Protein AF-0000000081999008 (afdb_homodimer)

Radius of gyration: 29.85 Å; Cα contacts (8 Å, |Δi|>4): 368; chains: 2; bounding box: 34×102×68 Å

Sequence (280 aa):
MENGSDEQDTFDAIVMAEARFHSEGYQEGYSEGTRLGVIEGRQYGVQQGANIGVEIGSYLGFAVTWLKLFHKDSDKKHSKKVKVLESLIEMIQKFPCENPVYDNLQEDLDKIRGRFKQVCSLMHISPDFSFGTKGSALAFMENGSDEQDTFDAIVMAEARFHSEGYQEGYSEGTRLGVIEGRQYGVQQGANIGVEIGSYLGFAVTWLKLFHKDSDKKHSKKVKVLESLIEMIQKFPCENPVYDNLQEDLDKIRGRFKQVCSLMHISPDFSFGTKGSALAF

Solvent-accessible surface area (backbone atoms only — not comparable to full-atom values): 14401 Å² total; per-residue (Å²): 123,70,68,60,53,55,52,50,49,51,49,49,50,49,52,52,48,32,52,49,32,17,50,52,20,18,51,53,18,21,54,55,17,20,56,53,14,24,54,53,16,22,35,57,14,12,26,56,14,10,54,52,13,24,54,54,11,21,52,43,18,35,37,52,49,52,48,55,52,51,66,67,44,80,63,78,87,47,55,68,62,47,51,52,36,50,50,49,48,50,53,55,72,70,46,64,69,44,46,62,79,52,86,52,47,69,61,52,49,49,51,50,52,52,48,47,50,50,51,23,58,74,67,73,42,79,70,76,67,74,65,63,81,67,85,82,82,84,78,118,122,71,68,59,55,55,51,50,50,51,49,51,49,48,51,52,47,33,51,49,31,17,49,51,20,18,50,53,18,21,54,54,17,22,54,54,13,23,55,52,15,22,34,56,14,13,26,56,14,10,56,54,13,25,53,54,12,21,52,42,18,35,38,52,48,51,46,53,51,49,66,68,44,80,61,76,86,48,54,69,60,46,53,52,36,50,50,49,48,49,52,55,70,69,46,63,68,44,46,63,80,49,86,53,48,68,61,54,49,49,52,50,51,51,48,48,50,49,51,23,57,75,66,74,41,80,71,75,68,73,67,59,85,64,82,84,72,87,75,117

pLDDT: mean 79.86, std 17.08, range [21.48, 95.63]

Organism: Salvator merianae (NCBI:txid96440)

Foldseek 3Di:
DVVVVVVVVVVVVVVVVVVVVVVVVVVVCVVVVVVVVVVVVVVVVVVVLVVLCVVLVVLLVVLVVVLVVVVVVPPPVCVVLNVLSVVLNVLSVPQPSPDPPDPCNVVSSVVSVVSSCVSCVVVVHDPPPPVPPPDDDDPD/DVVVVVVVVVVVVVVVVVVVVVVVVVVVCVVVVVVVVVVVVVVVVVVVLVVLCVVLVVLLVVLVVVLVVVVVVPPPVCVVLNVLSVVLNVLSVPQPSVDPPDPCNVVSSVVSVVSSVVSCVVVVHDPVPCPPPDDDDPPD

Structure (mmCIF, N/CA/C/O backbone):
data_AF-0000000081999008-model_v1
#
loop_
_entity.id
_entity.type
_entity.pdbx_description
1 polymer 'Essential protein Yae1 N-terminal domain-containing protein'
#
loop_
_atom_site.group_PDB
_atom_site.id
_atom_site.type_symbol
_atom_site.label_atom_id
_atom_site.label_alt_id
_atom_site.label_comp_id
_atom_site.label_asym_id
_atom_site.label_entity_id
_atom_site.label_seq_id
_atom_site.pdbx_PDB_ins_code
_atom_site.Cartn_x
_atom_site.Cartn_y
_atom_site.Cartn_z
_atom_site.occupancy
_atom_site.B_iso_or_equiv
_atom_site.auth_seq_id
_atom_site.auth_comp_id
_atom_site.auth_asym_id
_atom_site.auth_atom_id
_atom_site.pdbx_PDB_model_num
ATOM 1 N N . MET A 1 1 ? -8.379 -69.036 -27.044 1 44.16 1 MET A N 1
ATOM 2 C CA . MET A 1 1 ? -8.898 -68.182 -25.98 1 44.16 1 MET A CA 1
ATOM 3 C C . MET A 1 1 ? -7.762 -67.488 -25.236 1 44.16 1 MET A C 1
ATOM 5 O O . MET A 1 1 ? -7.999 -66.763 -24.268 1 44.16 1 MET A O 1
ATOM 9 N N . GLU A 1 2 ? -6.566 -68.068 -25.284 1 56.41 2 GLU A N 1
ATOM 10 C CA . GLU A 1 2 ? -5.413 -67.554 -24.55 1 56.41 2 GLU A CA 1
ATOM 11 C C . GLU A 1 2 ? -4.9 -66.256 -25.166 1 56.41 2 GLU A C 1
ATOM 13 O O . GLU A 1 2 ? -4.263 -65.449 -24.485 1 56.41 2 GLU A O 1
ATOM 18 N N . ASN A 1 3 ? -5.108 -66.077 -26.367 1 59.48 3 ASN A N 1
ATOM 19 C CA . ASN A 1 3 ? -4.562 -64.927 -27.08 1 59.48 3 ASN A CA 1
ATOM 20 C C . ASN A 1 3 ? -5.324 -63.648 -26.748 1 59.48 3 ASN A C 1
ATOM 22 O O . ASN A 1 3 ? -4.774 -62.549 -26.842 1 59.48 3 ASN A O 1
ATOM 26 N N . GLY A 1 4 ? -6.595 -63.783 -26.343 1 60.04 4 GLY A N 1
ATOM 27 C CA . GLY A 1 4 ? -7.448 -62.65 -26.024 1 60.04 4 GLY A CA 1
ATOM 28 C C . GLY A 1 4 ? -7.056 -61.952 -24.735 1 60.04 4 GLY A C 1
ATOM 29 O O . GLY A 1 4 ? -7.193 -60.732 -24.617 1 60.04 4 GLY A O 1
ATOM 30 N N . SER A 1 5 ? -6.499 -62.785 -23.828 1 66.83 5 SER A N 1
ATOM 31 C CA . SER A 1 5 ? -6.197 -62.287 -22.49 1 66.83 5 SER A CA 1
ATOM 32 C C . SER A 1 5 ? -4.944 -61.419 -22.493 1 66.83 5 SER A C 1
ATOM 34 O O . SER A 1 5 ? -4.892 -60.392 -21.813 1 66.83 5 SER A O 1
ATOM 36 N N . ASP A 1 6 ? -4.091 -61.818 -23.344 1 68.08 6 ASP A N 1
ATOM 37 C CA . ASP A 1 6 ? -2.818 -61.105 -23.382 1 68.08 6 ASP A CA 1
ATOM 38 C C . ASP A 1 6 ? -2.982 -59.722 -24.009 1 68.08 6 ASP A C 1
ATOM 40 O O . ASP A 1 6 ? -2.404 -58.745 -23.53 1 68.08 6 ASP A O 1
ATOM 44 N N . GLU A 1 7 ? -3.844 -59.699 -25.029 1 67.66 7 GLU A N 1
ATOM 45 C CA . GLU A 1 7 ? -4.091 -58.426 -25.699 1 67.66 7 GLU A CA 1
ATOM 46 C C . GLU A 1 7 ? -4.814 -57.448 -24.777 1 67.66 7 GLU A C 1
ATOM 48 O O . GLU A 1 7 ? -4.497 -56.257 -24.755 1 67.66 7 GLU A O 1
ATOM 53 N N . GLN A 1 8 ? -5.766 -58.048 -24.007 1 71.66 8 GLN A N 1
ATOM 54 C CA . GLN A 1 8 ? -6.51 -57.211 -23.072 1 71.66 8 GLN A CA 1
ATOM 55 C C . GLN A 1 8 ? -5.607 -56.697 -21.954 1 71.66 8 GLN A C 1
ATOM 57 O O . GLN A 1 8 ? -5.722 -55.543 -21.537 1 71.66 8 GLN A O 1
ATOM 62 N N . ASP A 1 9 ? -4.687 -57.544 -21.579 1 75.08 9 ASP A N 1
ATOM 63 C CA . ASP A 1 9 ? -3.746 -57.176 -20.526 1 75.08 9 ASP A CA 1
ATOM 64 C C . ASP A 1 9 ? -2.802 -56.07 -20.996 1 75.08 9 ASP A C 1
ATOM 66 O O . ASP A 1 9 ? -2.504 -55.14 -20.243 1 75.08 9 ASP A O 1
ATOM 70 N N . THR A 1 10 ? -2.428 -56.209 -22.3 1 74.03 10 THR A N 1
ATOM 71 C CA . THR A 1 10 ? -1.528 -55.211 -22.868 1 74.03 10 THR A CA 1
ATOM 72 C C . THR A 1 10 ? -2.238 -53.87 -23.025 1 74.03 10 THR A C 1
ATOM 74 O O . THR A 1 10 ? -1.658 -52.818 -22.746 1 74.03 10 THR A O 1
ATOM 77 N N . PHE A 1 11 ? -3.572 -53.991 -23.44 1 73.99 11 PHE A N 1
ATOM 78 C CA . PHE A 1 11 ? -4.36 -52.775 -23.601 1 73.99 11 PHE A CA 1
ATOM 79 C C . PHE A 1 11 ? -4.589 -52.096 -22.256 1 73.99 11 PHE A C 1
ATOM 81 O O . PHE A 1 11 ? -4.453 -50.877 -22.139 1 73.99 11 PHE A O 1
ATOM 88 N N . ASP A 1 12 ? -4.912 -52.904 -21.262 1 77.68 12 ASP A N 1
ATOM 89 C CA . ASP A 1 12 ? -5.142 -52.375 -19.921 1 77.68 12 ASP A CA 1
ATOM 90 C C . ASP A 1 12 ? -3.876 -51.73 -19.361 1 77.68 12 ASP A C 1
ATOM 92 O O . ASP A 1 12 ? -3.942 -50.688 -18.706 1 77.68 12 ASP A O 1
ATOM 96 N N . ALA A 1 13 ? -2.782 -52.407 -19.658 1 74.65 13 ALA A N 1
ATOM 97 C CA . ALA A 1 13 ? -1.494 -51.893 -19.198 1 74.65 13 ALA A CA 1
ATOM 98 C C . ALA A 1 13 ? -1.179 -50.547 -19.843 1 74.65 13 ALA A C 1
ATOM 100 O O . ALA A 1 13 ? -0.67 -49.639 -19.182 1 74.65 13 ALA A O 1
ATOM 101 N N . ILE A 1 14 ? -1.538 -50.428 -21.126 1 75.69 14 ILE A N 1
ATOM 102 C CA . ILE A 1 14 ? -1.276 -49.204 -21.876 1 75.69 14 ILE A CA 1
ATOM 103 C C . ILE A 1 14 ? -2.187 -48.086 -21.373 1 75.69 14 ILE A C 1
ATOM 105 O O . ILE A 1 14 ? -1.735 -46.959 -21.156 1 75.69 14 ILE A O 1
ATOM 109 N N . VAL A 1 15 ? -3.461 -48.515 -21.14 1 73.71 15 VAL A N 1
ATOM 110 C CA . VAL A 1 15 ? -4.439 -47.535 -20.677 1 73.71 15 VAL A CA 1
ATOM 111 C C . VAL A 1 15 ? -4.06 -47.045 -19.281 1 73.71 15 VAL A C 1
ATOM 113 O O . VAL A 1 15 ? -4.143 -45.849 -18.993 1 73.71 15 VAL A O 1
ATOM 116 N N . MET A 1 16 ? -3.586 -47.975 -18.397 1 80.22 16 MET A N 1
ATOM 117 C CA . MET A 1 16 ? -3.174 -47.61 -17.045 1 80.22 16 MET A CA 1
ATOM 118 C C . MET A 1 16 ? -1.935 -46.721 -17.075 1 80.22 16 MET A C 1
ATOM 120 O O . MET A 1 16 ? -1.817 -45.787 -16.281 1 80.22 16 MET A O 1
ATOM 124 N N . ALA A 1 17 ? -1.034 -47.043 -1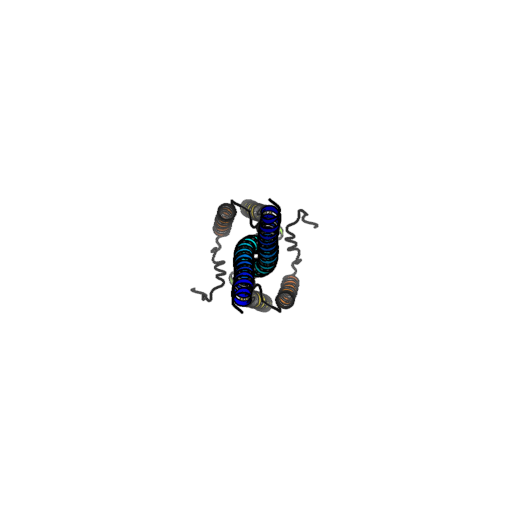8.009 1 77.75 17 ALA A N 1
ATOM 125 C CA . ALA A 1 17 ? 0.175 -46.238 -18.162 1 77.75 17 ALA A CA 1
ATOM 126 C C . ALA A 1 17 ? -0.163 -44.823 -18.623 1 77.75 17 ALA A C 1
ATOM 128 O O . ALA A 1 17 ? 0.398 -43.848 -18.118 1 77.75 17 ALA A O 1
ATOM 129 N N . GLU A 1 18 ? -1.103 -44.784 -19.623 1 77.86 18 GLU A N 1
ATOM 130 C CA . GLU A 1 18 ? -1.553 -43.489 -20.123 1 77.86 18 GLU A CA 1
ATOM 131 C C . GLU A 1 18 ? -2.165 -42.648 -19.006 1 77.86 18 GLU A C 1
ATOM 133 O O . GLU A 1 18 ? -1.885 -41.452 -18.897 1 77.86 18 GLU A O 1
ATOM 138 N N . ALA A 1 19 ? -2.983 -43.262 -18.221 1 79.7 19 ALA A N 1
ATOM 139 C CA . ALA A 1 19 ? -3.62 -42.571 -17.104 1 79.7 19 ALA A CA 1
ATOM 140 C C . ALA A 1 19 ? -2.581 -42.079 -16.099 1 79.7 19 ALA A C 1
ATOM 142 O O . ALA A 1 19 ? -2.692 -40.969 -15.574 1 79.7 19 ALA A O 1
ATOM 143 N N . ARG A 1 20 ? -1.64 -42.963 -15.822 1 82.74 20 ARG A N 1
ATOM 144 C CA . ARG A 1 20 ? -0.583 -42.602 -14.883 1 82.74 20 ARG A CA 1
ATOM 145 C C . ARG A 1 20 ? 0.235 -41.425 -15.404 1 82.74 20 ARG A C 1
ATOM 147 O O . ARG A 1 20 ? 0.527 -40.487 -14.66 1 82.74 20 ARG A O 1
ATOM 154 N N . PHE A 1 21 ? 0.597 -41.449 -16.711 1 81.11 21 PHE A N 1
ATOM 155 C CA . PHE A 1 21 ? 1.393 -40.383 -17.308 1 81.11 21 PHE A CA 1
ATOM 156 C C . PHE A 1 21 ? 0.597 -39.085 -17.375 1 81.11 21 PHE A C 1
ATOM 158 O O . PHE A 1 21 ? 1.148 -38.002 -17.169 1 81.11 21 PHE A O 1
ATOM 165 N N . HIS A 1 22 ? -0.668 -39.274 -17.769 1 87.07 22 HIS A N 1
ATOM 166 C CA . HIS A 1 22 ? -1.535 -38.102 -17.73 1 87.07 22 HIS A CA 1
ATOM 167 C C . HIS A 1 22 ? -1.561 -37.482 -16.337 1 87.07 22 HIS A C 1
ATOM 169 O O . HIS A 1 22 ? -1.436 -36.263 -16.193 1 87.07 22 HIS A O 1
ATOM 175 N N . SER A 1 23 ? -1.768 -38.297 -15.291 1 89.05 23 SER A N 1
ATOM 176 C CA . SER A 1 23 ? -1.85 -37.828 -13.912 1 89.05 23 SER A CA 1
ATOM 177 C C . SER A 1 23 ? -0.546 -37.172 -13.472 1 89.05 23 SER A C 1
ATOM 179 O O . SER A 1 23 ? -0.561 -36.148 -12.786 1 89.05 23 SER A O 1
ATOM 181 N N . GLU A 1 24 ? 0.589 -37.872 -13.83 1 87.17 24 GLU A N 1
ATOM 182 C CA . GLU A 1 24 ? 1.89 -37.292 -13.512 1 87.17 24 GLU A CA 1
ATOM 183 C C . GLU A 1 24 ? 2.062 -35.927 -14.173 1 87.17 24 GLU A C 1
ATOM 185 O O . GLU A 1 24 ? 2.53 -34.979 -13.539 1 87.17 24 GLU A O 1
ATOM 190 N N . GLY A 1 25 ? 1.725 -35.848 -15.504 1 86.96 25 GLY A N 1
ATOM 191 C CA . GLY A 1 25 ? 1.75 -34.575 -16.207 1 86.96 25 GLY A CA 1
ATOM 192 C C . GLY A 1 25 ? 0.845 -33.53 -15.581 1 86.96 25 GLY A C 1
ATOM 193 O O . GLY A 1 25 ? 1.238 -32.371 -15.432 1 86.96 25 GLY A O 1
ATOM 194 N N . TYR A 1 26 ? -0.361 -33.961 -15.233 1 89.16 26 TYR A N 1
ATOM 195 C CA . TYR A 1 26 ? -1.326 -33.075 -14.592 1 89.16 26 TYR A CA 1
ATOM 196 C C . TYR A 1 26 ? -0.759 -32.489 -13.305 1 89.16 26 TYR A C 1
ATOM 198 O O . TYR A 1 26 ? -0.838 -31.279 -13.078 1 89.16 26 TYR A O 1
ATOM 206 N N . GLN A 1 27 ? -0.207 -33.324 -12.441 1 90.22 27 GLN A N 1
ATOM 207 C CA . GLN A 1 27 ? 0.33 -32.898 -11.153 1 90.22 27 GLN A CA 1
ATOM 208 C C . GLN A 1 27 ? 1.496 -31.93 -11.337 1 90.22 27 GLN A C 1
ATOM 210 O O . GLN A 1 27 ? 1.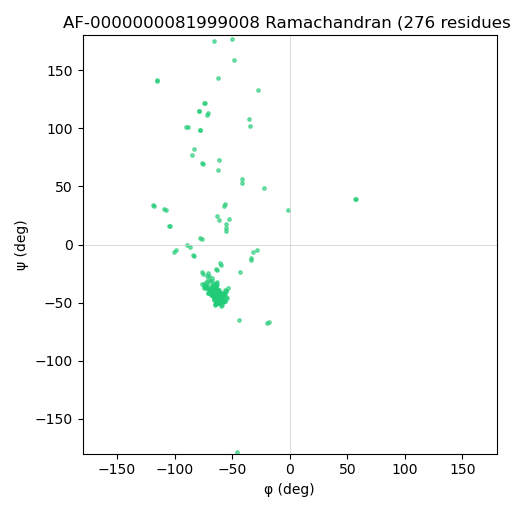601 -30.933 -10.618 1 90.22 27 GLN A O 1
ATOM 215 N N . GLU A 1 28 ? 2.403 -32.311 -12.256 1 90.4 28 GLU A N 1
ATOM 216 C CA . GLU A 1 28 ? 3.525 -31.426 -12.553 1 90.4 28 GLU A CA 1
ATOM 217 C C . GLU A 1 28 ? 3.04 -30.072 -13.063 1 90.4 28 GLU A C 1
ATOM 219 O O . GLU A 1 28 ? 3.505 -29.027 -12.604 1 90.4 28 GLU A O 1
ATOM 224 N N . GLY A 1 29 ? 2.133 -30.083 -14.02 1 88.64 29 GLY A N 1
ATOM 225 C CA . GLY A 1 29 ? 1.554 -28.852 -14.535 1 88.64 29 GLY A CA 1
ATOM 226 C C . GLY A 1 29 ? 0.836 -28.041 -13.473 1 88.64 29 GLY A C 1
ATOM 227 O O . GLY A 1 29 ? 0.978 -26.817 -13.418 1 88.64 29 GLY A O 1
ATOM 228 N N . TYR A 1 30 ? 0.103 -28.762 -12.71 1 89.49 30 TYR A N 1
ATOM 229 C CA . TYR A 1 30 ? -0.655 -28.12 -11.642 1 89.49 30 TYR A CA 1
ATOM 230 C C . TYR A 1 30 ? 0.273 -27.399 -10.671 1 89.49 30 TYR A C 1
ATOM 232 O O . TYR A 1 30 ? 0.019 -26.251 -10.297 1 89.49 30 TYR A O 1
ATOM 240 N N . SER A 1 31 ? 1.306 -28.036 -10.203 1 91.64 31 SER A N 1
ATOM 241 C CA . SER A 1 31 ? 2.264 -27.467 -9.262 1 91.64 31 SER A CA 1
ATOM 242 C C . SER A 1 31 ? 2.957 -26.242 -9.85 1 91.64 31 SER A C 1
ATOM 244 O O . SER A 1 31 ? 3.041 -25.198 -9.199 1 91.64 31 SER A O 1
ATOM 246 N N . GLU A 1 32 ? 3.448 -26.365 -11.09 1 90.49 32 GLU A N 1
ATOM 247 C CA . GLU A 1 32 ? 4.124 -25.252 -11.75 1 90.49 32 GLU A CA 1
ATOM 248 C C . GLU A 1 32 ? 3.16 -24.099 -12.016 1 90.49 32 GLU A C 1
ATOM 250 O O . GLU A 1 32 ? 3.508 -22.934 -11.815 1 90.49 32 GLU A O 1
ATOM 255 N N . GLY A 1 33 ? 1.997 -24.459 -12.5 1 88.12 33 GLY A N 1
ATOM 256 C CA . GLY A 1 33 ? 0.986 -23.442 -12.742 1 88.12 33 GLY A CA 1
ATOM 257 C C . GLY A 1 33 ? 0.594 -22.68 -11.49 1 88.12 33 GLY A C 1
ATOM 258 O O . GLY A 1 33 ? 0.462 -21.455 -11.518 1 88.12 33 GLY A O 1
ATOM 259 N N . THR A 1 34 ? 0.413 -23.475 -10.511 1 89.99 34 THR A N 1
ATOM 260 C CA . THR A 1 34 ? 0.044 -22.863 -9.239 1 89.99 34 THR A CA 1
ATOM 261 C C . THR A 1 34 ? 1.121 -21.887 -8.775 1 89.99 34 THR A C 1
ATOM 263 O O . THR A 1 34 ? 0.816 -20.765 -8.366 1 89.99 34 THR A O 1
ATOM 266 N N . ARG A 1 35 ? 2.334 -22.299 -8.787 1 89.51 35 ARG A N 1
ATOM 267 C CA . ARG A 1 35 ? 3.449 -21.471 -8.339 1 89.51 35 ARG A CA 1
ATOM 268 C C . ARG A 1 35 ? 3.52 -20.172 -9.135 1 89.51 35 ARG A C 1
ATOM 270 O O . ARG A 1 35 ? 3.604 -19.087 -8.557 1 89.51 35 ARG A O 1
ATOM 277 N N . LEU A 1 36 ? 3.45 -20.257 -10.447 1 88.3 36 LEU A N 1
ATOM 278 C CA . LEU A 1 36 ? 3.51 -19.081 -11.308 1 88.3 36 LEU A CA 1
ATOM 279 C C . LEU A 1 36 ? 2.276 -18.206 -11.121 1 88.3 36 LEU A C 1
ATOM 281 O O . LEU A 1 36 ? 2.376 -16.977 -11.116 1 88.3 36 LEU A O 1
ATOM 285 N N . GLY A 1 37 ? 1.175 -18.84 -10.978 1 88.68 37 GLY A N 1
ATOM 286 C CA . GLY A 1 37 ? -0.061 -18.114 -10.736 1 88.68 37 GLY A CA 1
ATOM 287 C C . GLY A 1 37 ? -0.044 -17.324 -9.441 1 88.68 37 GLY A C 1
ATOM 288 O O . GLY A 1 37 ? -0.464 -16.165 -9.409 1 88.68 37 GLY A O 1
ATOM 289 N N . VAL A 1 38 ? 0.409 -17.948 -8.454 1 89.15 38 VAL A N 1
ATOM 290 C CA . VAL A 1 38 ? 0.476 -17.297 -7.15 1 89.15 38 VAL A CA 1
ATOM 291 C C . VAL A 1 38 ? 1.354 -16.051 -7.239 1 89.15 38 VAL A C 1
ATOM 293 O O . VAL A 1 38 ? 0.99 -14.99 -6.727 1 89.15 38 VAL A O 1
ATOM 296 N N . ILE A 1 39 ? 2.491 -16.122 -7.854 1 87.43 39 ILE A N 1
ATOM 297 C CA . ILE A 1 39 ? 3.426 -15.01 -7.987 1 87.43 39 ILE A CA 1
ATOM 298 C C . ILE A 1 39 ? 2.776 -13.882 -8.786 1 87.43 39 ILE A C 1
ATOM 300 O O . ILE A 1 39 ? 2.807 -12.721 -8.371 1 87.43 39 ILE A O 1
ATOM 304 N N . GLU A 1 40 ? 2.224 -14.258 -9.85 1 86.86 40 GLU A N 1
ATOM 305 C CA . GLU A 1 40 ? 1.548 -13.273 -10.69 1 86.86 40 GLU A CA 1
ATOM 306 C C . GLU A 1 40 ? 0.387 -12.619 -9.947 1 86.86 40 GLU A C 1
ATOM 308 O O . GLU A 1 40 ? 0.242 -11.395 -9.966 1 86.86 40 GLU A O 1
ATOM 313 N N . GLY A 1 41 ? -0.428 -13.357 -9.387 1 87.9 41 GLY A N 1
ATOM 314 C CA . GLY A 1 41 ? -1.55 -12.846 -8.616 1 87.9 41 GLY A CA 1
ATOM 315 C C . GLY A 1 41 ? -1.13 -11.919 -7.492 1 87.9 41 GLY A C 1
ATOM 316 O O . GLY A 1 41 ? -1.747 -10.874 -7.278 1 87.9 41 GLY A O 1
ATOM 317 N N . ARG A 1 42 ? -0.127 -12.334 -6.858 1 87.36 42 ARG A N 1
ATOM 318 C CA . ARG A 1 42 ? 0.362 -11.546 -5.732 1 87.36 42 ARG A CA 1
ATOM 319 C C . ARG A 1 42 ? 0.805 -10.159 -6.185 1 87.36 42 ARG A C 1
ATOM 321 O O . ARG A 1 42 ? 0.515 -9.161 -5.521 1 87.36 42 ARG A O 1
ATOM 328 N N . GLN A 1 43 ? 1.483 -10.083 -7.271 1 86.73 43 GLN A N 1
ATOM 329 C CA . GLN A 1 43 ? 1.98 -8.813 -7.79 1 86.73 43 GLN A CA 1
ATOM 330 C C . GLN A 1 43 ? 0.83 -7.876 -8.145 1 86.73 43 GLN A C 1
ATOM 332 O O . GLN A 1 43 ? 0.823 -6.712 -7.74 1 86.73 43 GLN A O 1
ATOM 337 N N . TYR A 1 44 ? -0.06 -8.397 -8.865 1 85.39 44 TYR A N 1
ATOM 338 C CA . TYR A 1 44 ? -1.229 -7.604 -9.227 1 85.39 44 TYR A CA 1
ATOM 339 C C . TYR A 1 44 ? -2.021 -7.205 -7.988 1 85.39 44 TYR A C 1
ATOM 341 O O . TYR A 1 44 ? -2.481 -6.066 -7.877 1 85.39 44 TYR A O 1
ATOM 349 N N . GLY A 1 45 ? -2.166 -8.068 -7.105 1 87.43 45 GLY A N 1
ATOM 350 C CA . GLY A 1 45 ? -2.898 -7.812 -5.875 1 87.43 45 GLY A CA 1
ATOM 351 C C . GLY A 1 45 ? -2.271 -6.725 -5.022 1 87.43 45 GLY A C 1
ATOM 352 O O . GLY A 1 45 ? -2.965 -5.827 -4.543 1 87.43 45 GLY A O 1
ATOM 353 N N . VAL A 1 46 ? -1.047 -6.855 -4.832 1 88.46 46 VAL A N 1
ATOM 354 C CA . VAL A 1 46 ? -0.329 -5.867 -4.033 1 88.46 46 VAL A CA 1
ATOM 355 C C . VAL A 1 46 ? -0.564 -4.471 -4.605 1 88.46 46 VAL A C 1
ATO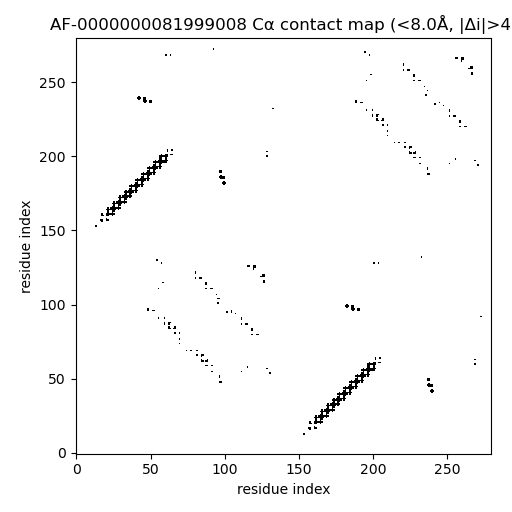M 357 O O . VAL A 1 46 ? -0.832 -3.525 -3.86 1 88.46 46 VAL A O 1
ATOM 360 N N . GLN A 1 47 ? -0.467 -4.315 -5.872 1 87.52 47 GLN A N 1
ATOM 361 C CA . GLN A 1 47 ? -0.628 -3.019 -6.522 1 87.52 47 GLN A CA 1
ATOM 362 C C . GLN A 1 47 ? -2.032 -2.463 -6.3 1 87.52 47 GLN A C 1
ATOM 364 O O . GLN A 1 47 ? -2.193 -1.294 -5.943 1 87.52 47 GLN A O 1
ATOM 369 N N . GLN A 1 48 ? -3 -3.257 -6.482 1 86.96 48 GLN A N 1
ATOM 370 C CA . GLN A 1 48 ? -4.385 -2.835 -6.3 1 86.96 48 GLN A CA 1
ATOM 371 C C . GLN A 1 48 ? -4.664 -2.478 -4.842 1 86.96 48 GLN A C 1
ATOM 373 O O . GLN A 1 48 ? -5.286 -1.453 -4.557 1 86.96 48 GLN A O 1
ATOM 378 N N . GLY A 1 49 ? -4.206 -3.279 -4.004 1 89.56 49 GLY A N 1
ATOM 379 C CA . GLY A 1 49 ? -4.398 -3.033 -2.583 1 89.56 49 GLY A CA 1
ATOM 380 C C . GLY A 1 49 ? -3.704 -1.774 -2.097 1 89.56 49 GLY A C 1
ATOM 381 O O . GLY A 1 49 ? -4.272 -1.01 -1.313 1 89.56 49 GLY A O 1
ATOM 382 N N . ALA A 1 50 ? -2.53 -1.64 -2.571 1 90.03 50 ALA A N 1
ATOM 383 C CA . ALA A 1 50 ? -1.755 -0.473 -2.159 1 90.03 50 ALA A CA 1
ATOM 384 C C . ALA A 1 50 ? -2.44 0.821 -2.589 1 90.03 50 ALA A C 1
ATOM 386 O O . ALA A 1 50 ? -2.498 1.785 -1.822 1 90.03 50 ALA A O 1
ATOM 387 N N . ASN A 1 51 ? -2.925 0.867 -3.788 1 89.65 51 ASN A N 1
ATOM 388 C CA . ASN A 1 51 ? -3.587 2.062 -4.301 1 89.65 51 ASN A CA 1
ATOM 389 C C . ASN A 1 51 ? -4.797 2.441 -3.451 1 89.65 51 ASN A C 1
ATOM 391 O O . ASN A 1 51 ? -4.949 3.601 -3.062 1 89.65 51 ASN A O 1
ATOM 395 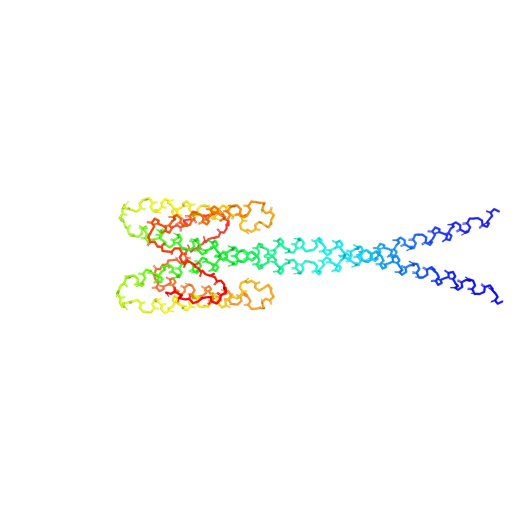N N . ILE A 1 52 ? -5.582 1.484 -3.138 1 90.02 52 ILE A N 1
ATOM 396 C CA . ILE A 1 52 ? -6.767 1.709 -2.317 1 90.02 52 ILE A CA 1
ATOM 397 C C . ILE A 1 52 ? -6.347 2.088 -0.898 1 90.02 52 ILE A C 1
ATOM 399 O O . ILE A 1 52 ? -6.912 3.008 -0.302 1 90.02 52 ILE A O 1
ATOM 403 N N . GLY A 1 53 ? -5.382 1.406 -0.402 1 91.7 53 GLY A N 1
ATOM 404 C CA . GLY A 1 53 ? -4.873 1.689 0.93 1 91.7 53 GLY A CA 1
ATOM 405 C C . GLY A 1 53 ? -4.353 3.106 1.082 1 91.7 53 GLY A C 1
ATOM 406 O O . GLY A 1 53 ? -4.664 3.785 2.063 1 91.7 53 GLY A O 1
ATOM 407 N N . VAL A 1 54 ? -3.604 3.482 0.114 1 90.99 54 VAL A N 1
ATOM 408 C CA . VAL A 1 54 ? -3.047 4.83 0.145 1 90.99 54 VAL A CA 1
ATOM 409 C C . VAL A 1 54 ? -4.177 5.857 0.131 1 90.99 54 VAL A C 1
ATOM 411 O O . VAL A 1 54 ? -4.156 6.824 0.897 1 90.99 54 VAL A O 1
ATOM 414 N N . GLU A 1 55 ? -5.116 5.698 -0.673 1 90.98 55 GLU A N 1
ATOM 415 C CA . GLU A 1 55 ? -6.247 6.615 -0.771 1 90.98 55 GLU A CA 1
ATOM 416 C C . GLU A 1 55 ? -6.993 6.716 0.557 1 90.98 55 GLU A C 1
ATOM 418 O O . GLU A 1 55 ? -7.147 7.809 1.106 1 90.98 55 GLU A O 1
ATOM 423 N N . ILE A 1 56 ? -7.367 5.566 1.108 1 92.24 56 ILE A N 1
ATOM 424 C CA . ILE A 1 56 ? -8.148 5.554 2.341 1 92.24 56 ILE A CA 1
ATOM 425 C C . ILE A 1 56 ? -7.283 6.032 3.504 1 92.24 56 ILE A C 1
ATOM 427 O O . ILE A 1 56 ? -7.765 6.732 4.398 1 92.24 56 ILE A O 1
ATOM 431 N N . GLY A 1 57 ? -6.044 5.64 3.484 1 92.67 57 GLY A N 1
ATOM 432 C CA . GLY A 1 57 ? -5.12 6.12 4.5 1 92.67 57 GLY A CA 1
ATOM 433 C C . GLY A 1 57 ? -4.985 7.631 4.516 1 92.67 57 GLY A C 1
ATOM 434 O O . GLY A 1 57 ? -4.93 8.243 5.585 1 92.67 57 GLY A O 1
ATOM 435 N N . SER A 1 58 ? -4.894 8.153 3.323 1 93.3 58 SER A N 1
ATOM 436 C CA . SER A 1 58 ? -4.795 9.606 3.218 1 93.3 58 SER A CA 1
ATOM 437 C C . SER A 1 58 ? -5.997 10.29 3.859 1 93.3 58 SER A C 1
ATOM 439 O O . SER A 1 58 ? -5.845 11.291 4.563 1 93.3 58 SER A O 1
ATOM 441 N N . TYR A 1 59 ? -7.173 9.722 3.626 1 92.8 59 TYR A N 1
ATOM 442 C CA . TYR A 1 59 ? -8.382 10.247 4.251 1 92.8 59 TYR A CA 1
ATOM 443 C C . TYR A 1 59 ? -8.309 10.121 5.768 1 92.8 59 TYR A C 1
ATOM 445 O O . TYR A 1 59 ? -8.673 11.051 6.493 1 92.8 59 TYR A O 1
ATOM 453 N N . LEU A 1 60 ? -7.831 9.047 6.19 1 92.87 60 LEU A N 1
ATOM 454 C CA . LEU A 1 60 ? -7.719 8.775 7.619 1 92.87 60 LEU A CA 1
ATOM 455 C C . LEU A 1 60 ? -6.735 9.734 8.279 1 92.87 60 LEU A C 1
ATOM 457 O O . LEU A 1 60 ? -7.044 10.334 9.311 1 92.87 60 LEU A O 1
ATOM 461 N N . GLY A 1 61 ? -5.547 9.842 7.741 1 91.84 61 GLY A N 1
ATOM 462 C CA . GLY A 1 61 ? -4.572 10.779 8.276 1 91.84 61 GLY A CA 1
ATOM 463 C C . GLY A 1 61 ? -5.088 12.204 8.341 1 91.84 61 GLY A C 1
ATOM 464 O O . GLY A 1 61 ? -4.838 12.917 9.315 1 91.84 61 GLY A O 1
ATOM 465 N N . PHE A 1 62 ? -5.815 12.586 7.299 1 91.33 62 PHE A N 1
ATOM 466 C CA . PHE A 1 62 ? -6.444 13.901 7.242 1 91.33 62 PHE A CA 1
ATOM 467 C C . PHE A 1 62 ? -7.444 14.072 8.379 1 91.33 62 PHE A C 1
ATOM 469 O O . PHE A 1 62 ? -7.385 15.054 9.121 1 91.33 62 PHE A O 1
ATOM 476 N N . ALA A 1 63 ? -8.302 13.101 8.557 1 92.35 63 ALA A N 1
ATOM 477 C CA . ALA A 1 63 ? -9.378 13.186 9.542 1 92.35 63 ALA A CA 1
ATOM 478 C C . ALA A 1 63 ? -8.823 13.169 10.963 1 92.35 63 ALA A C 1
ATOM 480 O O . ALA A 1 63 ? -9.242 13.963 11.809 1 92.35 63 ALA A O 1
ATOM 481 N N . VAL A 1 64 ? -7.899 12.404 11.234 1 90.75 64 VAL A N 1
ATOM 482 C CA . VAL A 1 64 ? -7.319 12.265 12.566 1 90.75 64 VAL A CA 1
ATOM 483 C C . VAL A 1 64 ? -6.559 13.537 12.934 1 90.75 64 VAL A C 1
ATOM 485 O O . VAL A 1 64 ? -6.613 13.99 14.08 1 90.75 64 VAL A O 1
ATOM 488 N N . THR A 1 65 ? -5.899 14.09 11.946 1 90.19 65 THR A N 1
ATOM 489 C CA . THR A 1 65 ? -5.157 15.322 12.19 1 90.19 65 THR A CA 1
ATOM 490 C C . THR A 1 65 ? -6.1 16.447 12.61 1 90.19 65 THR A C 1
ATOM 492 O O . THR A 1 65 ? -5.863 17.12 13.614 1 90.19 65 THR A O 1
ATOM 495 N N . TRP A 1 66 ? -7.177 16.628 11.941 1 87.67 66 TRP A N 1
ATOM 496 C CA . TRP A 1 66 ? -8.14 17.68 12.251 1 87.67 66 TRP A CA 1
ATOM 497 C C . TRP A 1 66 ? -8.816 17.421 13.593 1 87.67 66 TRP A C 1
ATOM 499 O O . TRP A 1 66 ? -9.073 18.355 14.356 1 87.67 66 TRP A O 1
ATOM 509 N N . LEU A 1 67 ? -9.079 16.148 13.832 1 88.1 67 LEU A N 1
ATOM 510 C CA . LEU A 1 67 ? -9.684 15.821 15.119 1 88.1 67 LEU A CA 1
ATOM 511 C C . LEU A 1 67 ? -8.763 16.216 16.268 1 88.1 67 LEU A C 1
ATOM 513 O O . LEU A 1 67 ? -9.218 16.772 17.271 1 88.1 67 LEU A O 1
ATOM 517 N N . LYS A 1 68 ? -7.539 15.912 16.089 1 83.29 68 LYS A N 1
ATOM 518 C CA . LYS A 1 68 ? -6.566 16.273 17.116 1 83.29 68 LYS A CA 1
ATOM 519 C C . LYS A 1 68 ? -6.453 17.788 17.257 1 83.29 68 LYS A C 1
ATOM 521 O O . LYS A 1 68 ? -6.315 18.305 18.368 1 83.29 68 LYS A O 1
ATOM 526 N N . LEU A 1 69 ? -6.551 18.551 16.206 1 83.14 69 LEU A N 1
ATOM 527 C CA . LEU A 1 69 ? -6.479 20.008 16.224 1 83.14 69 LEU A CA 1
ATOM 528 C C . LEU A 1 69 ? -7.71 20.604 16.898 1 83.14 69 LEU A C 1
ATOM 530 O O . LEU A 1 69 ? -7.598 21.552 17.679 1 83.14 69 LEU A O 1
ATOM 534 N N . PHE A 1 70 ? -8.831 20.007 16.635 1 84.01 70 PHE A N 1
ATOM 535 C CA . PHE A 1 70 ? -10.069 20.494 17.231 1 84.01 70 PHE A CA 1
ATOM 536 C C . PHE A 1 70 ? -10.114 20.176 18.721 1 84.01 70 PHE A C 1
ATOM 538 O O . PHE A 1 70 ? -10.67 20.945 19.509 1 84.01 70 PHE A O 1
ATOM 545 N N . HIS A 1 71 ? -9.558 19.069 19.075 1 79.63 71 HIS A N 1
ATOM 546 C CA . HIS A 1 71 ? -9.535 18.7 20.486 1 79.63 71 HIS A CA 1
ATOM 547 C C . HIS A 1 71 ? -8.603 19.61 21.278 1 79.63 71 HIS A C 1
ATOM 549 O O . HIS A 1 71 ? -8.84 19.872 22.46 1 79.63 71 HIS A O 1
ATOM 555 N N . LYS A 1 72 ? -7.596 20.052 20.613 1 76.09 72 LYS A N 1
ATOM 556 C CA . LYS A 1 72 ? -6.675 20.979 21.264 1 76.09 72 LYS A CA 1
ATOM 557 C C . LYS A 1 72 ? -7.293 22.369 21.391 1 76.09 72 LYS A C 1
ATOM 559 O O . LYS A 1 72 ? -7.011 23.093 22.348 1 76.09 72 LYS A O 1
ATOM 564 N N . ASP A 1 73 ? -8.003 22.681 20.38 1 71.67 73 ASP A N 1
ATOM 565 C CA . ASP A 1 73 ? -8.63 23.999 20.373 1 71.67 73 ASP A CA 1
ATOM 566 C C . ASP A 1 73 ? -9.936 23.99 21.164 1 71.67 73 ASP A C 1
ATOM 568 O O . ASP A 1 73 ? -10.759 23.087 21.002 1 71.67 73 ASP A O 1
ATOM 572 N N . SER A 1 74 ? -9.999 24.12 22.617 1 61.19 74 SER A N 1
ATOM 573 C CA . SER A 1 74 ? -11.096 24.13 23.58 1 61.19 74 SER A CA 1
ATOM 574 C C . SER A 1 74 ? -12.356 24.741 22.976 1 61.19 74 SER A C 1
ATOM 576 O O . SER A 1 74 ? -13.355 24.93 23.673 1 61.19 74 SER A O 1
ATOM 578 N N . ASP A 1 75 ? -12.412 25.317 21.791 1 61.29 75 ASP A N 1
ATOM 579 C CA . ASP A 1 75 ? -13.598 26.066 21.386 1 61.29 75 ASP A CA 1
ATOM 580 C C . ASP A 1 75 ? -14.72 25.124 20.955 1 61.29 75 ASP A C 1
ATOM 582 O O . ASP A 1 75 ? -14.505 24.225 20.139 1 61.29 75 ASP A O 1
ATOM 586 N N . LYS A 1 76 ? -15.7 24.827 21.814 1 62.84 76 LYS A N 1
ATOM 587 C CA . LYS A 1 76 ? -16.935 24.069 21.634 1 62.84 76 LYS A CA 1
ATOM 588 C C . LYS A 1 76 ? -17.5 24.264 20.23 1 62.84 76 LYS A C 1
ATOM 590 O O . LYS A 1 76 ? -18.349 23.489 19.784 1 62.84 76 LYS A O 1
ATOM 595 N N . LYS A 1 77 ? -16.991 25.26 19.372 1 71.89 77 LYS A N 1
ATOM 596 C CA . LYS A 1 77 ? -17.665 25.692 18.151 1 71.89 77 LYS A CA 1
ATOM 597 C C . LYS A 1 77 ? -17.45 24.69 17.02 1 71.89 77 LYS A C 1
ATOM 599 O O . LYS A 1 77 ? -18.176 24.704 16.024 1 71.89 77 LYS A O 1
ATOM 604 N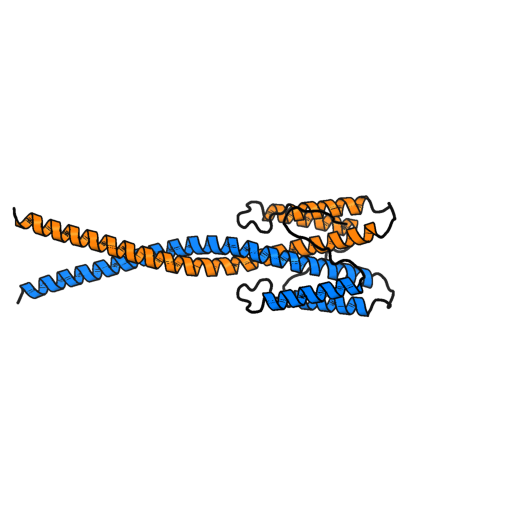 N . HIS A 1 78 ? -16.745 23.423 17.314 1 80.35 78 HIS A N 1
ATOM 605 C CA . HIS A 1 78 ? -16.456 22.565 16.171 1 80.35 78 HIS A CA 1
ATOM 606 C C . HIS A 1 78 ? -17.145 21.211 16.31 1 80.35 78 HIS A C 1
ATOM 608 O O . HIS A 1 78 ? -16.637 20.199 15.821 1 80.35 78 HIS A O 1
ATOM 614 N N . SER A 1 79 ? -18.29 21.255 16.904 1 84.78 79 SER A N 1
ATOM 615 C CA . SER A 1 79 ? -18.966 19.995 17.198 1 84.78 79 SER A CA 1
ATOM 616 C C . SER A 1 79 ? -19.373 19.274 15.918 1 84.78 79 SER A C 1
ATOM 618 O O . SER A 1 79 ? -19.159 18.067 15.783 1 84.78 79 SER A O 1
ATOM 620 N N . LYS A 1 80 ? -19.977 20.017 14.978 1 89.62 80 LYS A N 1
ATOM 621 C CA . LYS A 1 80 ? -20.408 19.4 13.727 1 89.62 80 LYS A CA 1
ATOM 622 C C . LYS A 1 80 ? -19.218 18.839 12.952 1 89.62 80 LYS A C 1
ATOM 624 O O . LYS A 1 80 ? -19.284 17.729 12.422 1 89.62 80 LYS A O 1
ATOM 629 N N . LYS A 1 81 ? -18.179 19.575 12.902 1 89.46 81 LYS A N 1
ATOM 630 C CA . LYS A 1 81 ? -16.973 19.154 12.196 1 89.46 81 LYS A CA 1
ATOM 631 C C . LYS A 1 81 ? -16.371 17.904 12.831 1 89.46 81 LYS A C 1
ATOM 633 O O . LYS A 1 81 ? -15.957 16.981 12.127 1 89.46 81 LYS A O 1
ATOM 638 N N . VAL A 1 82 ? -16.385 17.871 14.119 1 91.86 82 VAL A N 1
ATOM 639 C CA . VAL A 1 82 ? -15.852 16.73 14.855 1 91.86 82 VAL A CA 1
ATOM 640 C C . VAL A 1 82 ? -16.705 15.493 14.58 1 91.86 82 VAL A C 1
ATOM 642 O O . VAL A 1 82 ? -16.173 14.406 14.342 1 91.86 82 VAL A O 1
ATOM 645 N N . LYS A 1 83 ? -17.979 15.642 14.571 1 93.46 83 LYS A N 1
ATOM 646 C CA . LYS A 1 83 ? -18.893 14.527 14.339 1 93.46 83 LYS A CA 1
ATOM 647 C C . LYS A 1 83 ? -18.687 13.927 12.951 1 93.46 83 LYS A C 1
ATOM 649 O O . LYS A 1 83 ? -18.669 12.705 12.793 1 93.46 83 LYS A O 1
ATOM 654 N N . VAL A 1 84 ? -18.551 14.756 12.002 1 93.69 84 VAL A N 1
ATOM 655 C CA . VAL A 1 84 ? -18.388 14.29 10.629 1 93.69 84 VAL A CA 1
ATOM 656 C C . VAL A 1 84 ? -17.03 13.61 10.473 1 93.69 84 VAL A C 1
ATOM 658 O O . VAL A 1 84 ? -16.908 12.61 9.761 1 93.69 84 VAL A O 1
ATOM 661 N N . LEU A 1 85 ? -16.052 14.139 11.047 1 93.48 85 LEU A N 1
ATOM 662 C CA . LEU A 1 85 ? -14.726 13.531 11.027 1 93.48 85 LEU A CA 1
ATOM 663 C C . LEU A 1 85 ? -14.75 12.152 11.678 1 93.48 85 LEU A C 1
ATOM 665 O O . LEU A 1 85 ? -14.178 11.199 11.144 1 93.48 85 LEU A O 1
ATOM 669 N N . GLU A 1 86 ? -15.387 12.071 12.779 1 93.94 86 GLU A N 1
ATOM 670 C CA . GLU A 1 86 ? -15.508 10.795 13.477 1 93.94 86 GLU A CA 1
ATOM 671 C C . GLU A 1 86 ? -16.268 9.774 12.635 1 93.94 86 GLU A C 1
ATOM 673 O O . GLU A 1 86 ? -15.924 8.59 12.624 1 93.94 86 GLU A O 1
ATOM 678 N N . SER A 1 87 ? -17.258 10.233 11.997 1 95.53 87 SER A N 1
ATOM 679 C CA . SER A 1 87 ? -18.015 9.362 11.103 1 95.53 87 SER A CA 1
ATOM 680 C C . SER A 1 87 ? -17.133 8.813 9.987 1 95.53 87 SER A C 1
ATOM 682 O O . SER A 1 87 ? -17.19 7.623 9.673 1 95.53 87 SER A O 1
ATOM 684 N N . LEU A 1 88 ? -16.347 9.656 9.381 1 94.86 88 LEU A N 1
ATOM 685 C CA . LEU A 1 88 ? -15.422 9.229 8.337 1 94.86 88 LEU A CA 1
ATOM 686 C C . LEU A 1 88 ? -14.434 8.198 8.874 1 94.86 88 LEU A C 1
ATOM 688 O O . LEU A 1 88 ? -14.193 7.172 8.234 1 94.86 88 LEU A O 1
ATOM 692 N N . ILE A 1 89 ? -13.929 8.452 10.021 1 93.99 89 ILE A N 1
ATOM 693 C CA . ILE A 1 89 ? -12.963 7.551 10.64 1 93.99 89 ILE A CA 1
ATOM 694 C C . ILE A 1 89 ? -13.615 6.194 10.899 1 93.99 89 ILE A C 1
ATOM 696 O O . ILE A 1 89 ? -13.016 5.15 10.631 1 93.99 89 ILE A O 1
ATOM 700 N N . GLU A 1 90 ? -14.806 6.25 11.364 1 93.83 90 GLU A N 1
ATOM 701 C CA . GLU A 1 90 ? -15.545 5.017 11.62 1 93.83 90 GLU A CA 1
ATOM 702 C C . GLU A 1 90 ? -15.763 4.227 10.332 1 93.83 90 GLU A C 1
ATOM 704 O O . GLU A 1 90 ? -15.591 3.007 10.31 1 93.83 90 GLU A O 1
ATOM 709 N N . MET A 1 91 ? -16.127 4.878 9.302 1 93.44 91 MET A N 1
ATOM 710 C CA . MET A 1 91 ? -16.353 4.235 8.01 1 93.44 91 MET A CA 1
ATOM 711 C C . MET A 1 91 ? -15.077 3.572 7.502 1 93.44 91 MET A C 1
ATOM 713 O O . MET A 1 91 ? -15.122 2.472 6.949 1 93.44 91 MET A O 1
ATOM 717 N N . ILE A 1 92 ? -14.001 4.242 7.65 1 92.85 92 ILE A N 1
ATOM 718 C CA . ILE A 1 92 ? -12.717 3.732 7.183 1 92.85 92 ILE A CA 1
ATOM 719 C C . ILE A 1 92 ? -12.312 2.516 8.014 1 92.85 92 ILE A C 1
ATOM 721 O O . ILE A 1 92 ? -11.831 1.518 7.472 1 92.85 92 ILE A O 1
ATOM 725 N N . GLN A 1 93 ? -12.486 2.599 9.274 1 89.12 93 GLN A N 1
ATOM 726 C CA . GLN A 1 93 ? -12.117 1.509 10.171 1 89.12 93 GLN A CA 1
ATOM 727 C C . GLN A 1 93 ? -12.953 0.263 9.895 1 89.12 93 GLN A C 1
ATOM 729 O O . GLN A 1 93 ? -12.48 -0.861 10.074 1 89.12 93 GLN A O 1
ATOM 734 N N . LYS A 1 94 ? -14.146 0.451 9.505 1 88.76 94 LYS A N 1
ATOM 735 C CA . LYS A 1 94 ? -15.05 -0.658 9.217 1 88.76 94 LYS A CA 1
ATOM 736 C C . LYS A 1 94 ? -14.834 -1.191 7.803 1 88.76 94 LYS A C 1
ATOM 738 O O . LYS A 1 94 ? -15.375 -2.237 7.439 1 88.76 94 LYS A O 1
ATOM 743 N N . PHE A 1 95 ? -14.041 -0.44 7.066 1 88.43 95 PHE A N 1
ATOM 744 C CA . PHE A 1 95 ? -13.798 -0.816 5.678 1 88.43 95 PHE A CA 1
ATOM 745 C C . PHE A 1 95 ? -12.772 -1.94 5.593 1 88.43 95 PHE A C 1
ATOM 747 O O . PHE A 1 95 ? -11.646 -1.797 6.074 1 88.43 95 PHE A O 1
ATOM 754 N N . PRO A 1 96 ? -13.2 -3.02 5.139 1 82.07 96 PRO A N 1
ATOM 755 C CA . PRO A 1 96 ? -12.267 -4.144 5.025 1 82.07 96 PRO A CA 1
ATOM 756 C C . PRO A 1 96 ? -11.323 -4.008 3.832 1 82.07 96 PRO A C 1
ATOM 758 O O . PRO A 1 96 ? -11.418 -4.778 2.874 1 82.07 96 PRO A O 1
ATOM 761 N N . CYS A 1 97 ? -10.367 -3.074 3.862 1 74.37 97 CYS A N 1
ATOM 762 C CA . CYS A 1 97 ? -9.466 -2.789 2.752 1 74.37 97 CYS A CA 1
ATOM 763 C C . CYS A 1 97 ? -8.633 -4.015 2.397 1 74.37 97 CYS A C 1
ATOM 765 O O . CYS A 1 97 ? -8.224 -4.182 1.247 1 74.37 97 CYS A O 1
ATOM 767 N N . GLU A 1 98 ? -8.607 -4.945 3.266 1 69.9 98 GLU A N 1
ATOM 768 C CA . GLU A 1 98 ? -7.727 -6.1 3.119 1 69.9 98 GLU A CA 1
ATOM 769 C C . GLU A 1 98 ? -8.492 -7.315 2.602 1 69.9 98 GLU A C 1
ATOM 771 O O . GLU A 1 98 ? -7.895 -8.354 2.314 1 69.9 98 GLU A O 1
ATOM 776 N N . ASN A 1 99 ? -9.758 -7.089 2.533 1 72.93 99 ASN A N 1
ATOM 777 C CA . ASN A 1 99 ? -10.524 -8.256 2.108 1 72.93 99 ASN A CA 1
ATOM 778 C C . ASN A 1 99 ? -10.647 -8.322 0.588 1 72.93 99 ASN A C 1
ATOM 780 O O . ASN A 1 99 ? -11.41 -7.562 -0.011 1 72.93 99 ASN A O 1
ATOM 784 N N . PRO A 1 100 ? -9.88 -9.134 -0.084 1 68.28 100 PRO A N 1
ATOM 785 C CA . PRO A 1 100 ? -9.841 -9.248 -1.544 1 68.28 100 PRO A CA 1
ATOM 786 C C . PRO A 1 100 ? -11.16 -9.744 -2.133 1 68.28 100 PRO A C 1
ATOM 788 O O . PRO A 1 100 ? -11.409 -9.574 -3.329 1 68.28 100 PRO A O 1
ATOM 791 N N . VAL A 1 101 ? -11.955 -10.372 -1.375 1 70.23 101 VAL A N 1
ATOM 792 C CA . VAL A 1 101 ? -13.185 -10.961 -1.892 1 70.23 101 VAL A CA 1
ATOM 793 C C . VAL A 1 101 ? -14.383 -10.114 -1.467 1 70.23 101 VAL A C 1
ATOM 795 O O . VAL A 1 101 ? -15.531 -10.545 -1.592 1 70.23 101 VAL A O 1
ATOM 798 N N . TYR A 1 102 ? -14.05 -8.983 -1.078 1 74.02 102 TYR A N 1
ATOM 799 C CA . TYR A 1 102 ? -15.116 -8.088 -0.64 1 74.02 102 TYR A CA 1
ATOM 800 C C . TYR A 1 102 ? -15.944 -7.607 -1.825 1 74.02 102 TYR A C 1
ATOM 802 O O . TYR A 1 102 ? -15.439 -6.893 -2.695 1 74.02 102 TYR A O 1
ATOM 810 N N . ASP A 1 103 ? -17.247 -7.966 -1.976 1 77.13 103 ASP A N 1
ATOM 811 C CA . ASP A 1 103 ? -18.138 -7.708 -3.103 1 77.13 103 ASP A CA 1
ATOM 812 C C . ASP A 1 103 ? -18.503 -6.227 -3.187 1 77.13 103 ASP A C 1
ATOM 814 O O . ASP A 1 103 ? -18.716 -5.696 -4.278 1 77.13 103 ASP A O 1
ATOM 818 N N . ASN A 1 104 ? -18.466 -5.631 -2.094 1 84.21 104 ASN A N 1
ATOM 819 C CA . ASN A 1 104 ? -18.947 -4.254 -2.082 1 84.21 104 ASN A CA 1
ATOM 820 C C . ASN A 1 104 ? -17.803 -3.262 -1.894 1 84.21 104 ASN A C 1
ATOM 822 O O . ASN A 1 104 ? -18.011 -2.156 -1.392 1 84.21 104 ASN A O 1
ATOM 826 N N . LEU A 1 10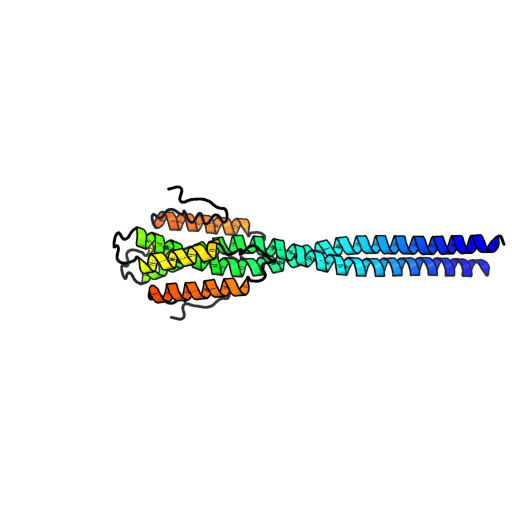5 ? -16.719 -3.615 -2.348 1 82.91 105 LEU A N 1
ATOM 827 C CA . LEU A 1 105 ? -15.527 -2.801 -2.137 1 82.91 105 LEU A CA 1
ATOM 828 C C . LEU A 1 105 ? -15.668 -1.444 -2.818 1 82.91 105 LEU A C 1
ATOM 830 O O . LEU A 1 105 ? -15.484 -0.403 -2.182 1 82.91 105 LEU A O 1
ATOM 834 N N . GLN A 1 106 ? -16.03 -1.539 -4.104 1 85.46 106 GLN A N 1
ATOM 835 C CA . GLN A 1 106 ? -16.122 -0.299 -4.869 1 85.46 106 GLN A CA 1
ATOM 836 C C . GLN A 1 106 ? -17.21 0.613 -4.309 1 85.46 106 GLN A C 1
ATOM 838 O O . GLN A 1 106 ? -17.013 1.824 -4.193 1 85.46 106 GLN A O 1
ATOM 843 N N . GLU A 1 107 ? -18.315 0.018 -3.967 1 90.07 107 GLU A N 1
ATOM 844 C CA . GLU A 1 107 ? -19.432 0.788 -3.427 1 90.07 107 GLU A CA 1
ATOM 845 C C . GLU A 1 107 ? -19.058 1.447 -2.102 1 90.07 107 GLU A C 1
ATOM 847 O O . GLU A 1 107 ? -19.335 2.629 -1.89 1 90.07 107 GLU A O 1
ATOM 852 N N . ASP A 1 108 ? -18.451 0.648 -1.25 1 91.27 108 ASP A N 1
ATOM 853 C CA . ASP A 1 108 ? -18.05 1.178 0.05 1 91.27 108 ASP A CA 1
ATOM 854 C C . ASP A 1 108 ? -16.96 2.236 -0.102 1 91.27 108 ASP A C 1
ATOM 856 O O . ASP A 1 108 ? -16.933 3.219 0.641 1 91.27 108 ASP A O 1
ATOM 860 N N . LEU A 1 109 ? -16.088 2.049 -1.047 1 90.96 109 LEU A N 1
ATOM 861 C CA . LEU A 1 109 ? -15.051 3.037 -1.323 1 90.96 109 LEU A CA 1
ATOM 862 C C . LEU A 1 109 ? -15.665 4.354 -1.786 1 90.96 109 LEU A C 1
ATOM 864 O O . LEU A 1 109 ? -15.249 5.428 -1.344 1 90.96 109 LEU A O 1
ATOM 868 N N . ASP A 1 110 ? -16.641 4.255 -2.575 1 93.44 110 ASP A N 1
ATOM 869 C CA . ASP A 1 110 ? -17.324 5.444 -3.075 1 93.44 110 ASP A CA 1
ATOM 870 C C . ASP A 1 110 ? -18.029 6.189 -1.944 1 93.44 110 ASP A C 1
ATOM 872 O O . ASP A 1 110 ? -18.077 7.421 -1.939 1 93.44 110 ASP A O 1
ATOM 876 N N . LYS A 1 111 ? -18.572 5.462 -1.046 1 94.5 111 LYS A N 1
ATOM 877 C CA . LYS A 1 111 ? -19.202 6.075 0.12 1 94.5 111 LYS A CA 1
ATOM 878 C C . LYS A 1 111 ? -18.184 6.852 0.95 1 94.5 111 LYS A C 1
ATOM 880 O O . LYS A 1 111 ? -18.473 7.952 1.424 1 94.5 111 LYS A O 1
ATOM 885 N N . ILE A 1 112 ? -17.088 6.238 1.09 1 94.45 112 ILE A N 1
ATOM 886 C CA . ILE A 1 112 ? -16.019 6.882 1.846 1 94.45 112 ILE A CA 1
ATOM 887 C C . ILE A 1 112 ? -15.551 8.136 1.112 1 94.45 112 ILE A C 1
ATOM 889 O O . ILE A 1 112 ? -15.361 9.188 1.726 1 94.45 112 ILE A O 1
ATOM 893 N N . ARG A 1 113 ? -15.386 8.051 -0.212 1 92.89 113 ARG A N 1
ATOM 894 C CA . ARG A 1 113 ? -15.005 9.204 -1.021 1 92.89 113 ARG A CA 1
ATOM 895 C C . ARG A 1 113 ? -16.016 10.336 -0.872 1 92.89 113 ARG A C 1
ATOM 897 O O . ARG A 1 113 ? -15.637 11.505 -0.772 1 92.89 113 ARG A O 1
ATOM 904 N N . GLY A 1 114 ? -17.259 9.894 -0.918 1 94.42 114 GLY A N 1
ATOM 905 C CA . GLY A 1 114 ? -18.32 10.875 -0.751 1 94.42 114 GLY A CA 1
ATOM 906 C C . GLY A 1 114 ? -18.297 11.554 0.605 1 94.42 114 GLY A C 1
ATOM 907 O O . GLY A 1 114 ? -18.466 12.771 0.699 1 94.42 114 GLY A O 1
ATOM 908 N N . ARG A 1 115 ? -18.051 10.793 1.623 1 94.52 115 ARG A N 1
ATOM 909 C CA . ARG A 1 115 ? -17.974 11.343 2.972 1 94.52 115 ARG A CA 1
ATOM 910 C C . ARG A 1 115 ? -16.766 12.262 3.12 1 94.52 115 ARG A C 1
ATOM 912 O O . ARG A 1 115 ? -16.845 13.297 3.785 1 94.52 115 ARG A O 1
ATOM 919 N N . PHE A 1 116 ? -15.782 11.921 2.533 1 94.42 116 PHE A N 1
ATOM 920 C CA . PHE A 1 116 ? -14.58 12.745 2.569 1 94.42 116 PHE A CA 1
ATOM 921 C C . PHE A 1 116 ? -14.827 14.093 1.903 1 94.42 116 PHE A C 1
ATOM 923 O O . PHE A 1 116 ? -14.434 15.134 2.433 1 94.42 116 PHE A O 1
ATOM 930 N N . LYS A 1 117 ? -15.385 14.006 0.723 1 92.84 117 LYS A N 1
ATOM 931 C CA . LYS A 1 117 ? -15.727 15.245 0.032 1 92.84 117 LYS A CA 1
ATOM 932 C C . LYS A 1 117 ? -16.595 16.143 0.909 1 92.84 117 LYS A C 1
ATOM 934 O O . LYS A 1 117 ? -16.423 17.364 0.918 1 92.84 117 LYS A O 1
ATOM 939 N N . GLN A 1 118 ? -17.448 15.555 1.623 1 93.49 118 GLN A N 1
ATOM 940 C CA . GLN A 1 118 ? -18.314 16.289 2.54 1 93.49 118 GLN A CA 1
ATOM 941 C C . GLN A 1 118 ? -17.502 16.955 3.647 1 93.49 118 GLN A C 1
ATOM 943 O O . GLN A 1 118 ? -17.742 18.116 3.988 1 93.49 118 GLN A O 1
ATOM 948 N N . VAL A 1 119 ? -16.626 16.204 4.18 1 93.24 119 VAL A N 1
ATOM 949 C CA . VAL A 1 119 ? -15.764 16.726 5.235 1 93.24 119 VAL A CA 1
ATOM 950 C C . VAL A 1 119 ? -14.96 17.911 4.705 1 93.24 119 VAL A C 1
ATOM 952 O O . VAL A 1 119 ? -14.862 18.948 5.366 1 93.24 119 VAL A O 1
ATOM 955 N N . CYS A 1 120 ? -14.413 17.74 3.468 1 89.06 120 CYS A N 1
ATOM 956 C CA . CYS A 1 120 ? -13.63 18.816 2.87 1 89.06 120 CYS A CA 1
ATOM 957 C C . CYS A 1 120 ? -14.486 20.057 2.65 1 89.06 120 CYS A C 1
ATOM 959 O O . CYS A 1 120 ? -14.034 21.178 2.889 1 89.06 120 CYS A O 1
ATOM 961 N N . SER A 1 121 ? -15.653 19.885 2.266 1 89.89 121 SER A N 1
ATOM 962 C CA . SER A 1 121 ? -16.574 20.993 2.039 1 89.89 121 SER A CA 1
ATOM 963 C C . SER A 1 121 ? -16.902 21.716 3.341 1 89.89 121 SER A C 1
ATOM 965 O O . SER A 1 121 ? -16.906 22.948 3.389 1 89.89 121 SER A O 1
ATOM 967 N N . LEU A 1 122 ? -17.131 21.013 4.398 1 88.24 122 LEU A N 1
ATOM 968 C CA . LEU A 1 122 ? -17.45 21.586 5.701 1 88.24 122 LEU A CA 1
ATOM 969 C C . LEU A 1 122 ? -16.262 22.362 6.259 1 88.24 122 LEU A C 1
ATOM 971 O O . LEU A 1 122 ? -16.44 23.39 6.916 1 88.24 122 LEU A O 1
ATOM 975 N N . MET A 1 123 ? -15.158 21.85 6.002 1 85.92 123 MET A N 1
ATOM 976 C CA . MET A 1 123 ? -13.937 22.462 6.516 1 85.92 123 MET A CA 1
ATOM 977 C C . MET A 1 123 ? -13.435 23.551 5.573 1 85.92 123 MET A C 1
ATOM 979 O O . MET A 1 123 ? -12.407 24.179 5.834 1 85.92 123 MET A O 1
ATOM 983 N N . HIS A 1 124 ? -14.045 23.822 4.435 1 84.34 124 HIS A N 1
ATOM 984 C CA . HIS A 1 124 ? -13.7 24.817 3.425 1 84.34 124 HIS A CA 1
ATOM 985 C C . HIS A 1 124 ? -12.286 24.599 2.898 1 84.34 124 HIS A C 1
ATOM 987 O O . HIS A 1 124 ? -11.513 25.551 2.769 1 84.34 124 HIS A O 1
ATOM 993 N N . ILE A 1 125 ? -12.043 23.328 2.77 1 81.83 125 ILE A N 1
ATOM 994 C CA . ILE A 1 125 ? -10.77 22.937 2.176 1 81.83 125 ILE A CA 1
ATOM 995 C C . ILE A 1 125 ? -11.016 22.229 0.845 1 81.83 125 ILE A C 1
ATOM 997 O O . ILE A 1 125 ? -12.015 21.523 0.687 1 81.83 125 ILE A O 1
ATOM 1001 N N . SER A 1 126 ? -10.173 22.505 -0.141 1 75.89 126 SER A N 1
ATOM 1002 C CA . SER A 1 126 ? -10.278 21.778 -1.402 1 75.89 126 SER A CA 1
ATOM 1003 C C . SER A 1 126 ? -9.758 20.351 -1.263 1 75.89 126 SER A C 1
ATOM 1005 O O . SER A 1 126 ? -8.719 20.122 -0.639 1 75.89 126 SER A O 1
ATOM 1007 N N . PRO A 1 127 ? -10.635 19.395 -1.559 1 68.23 127 PRO A N 1
ATOM 1008 C CA . PRO A 1 127 ? -10.209 17.996 -1.472 1 68.23 127 PRO A CA 1
ATOM 1009 C C . PRO A 1 127 ? -8.965 17.706 -2.308 1 68.23 127 PRO A C 1
ATOM 1011 O O . PRO A 1 127 ? -8.597 16.542 -2.49 1 68.23 127 PRO A O 1
ATOM 1014 N N . ASP A 1 128 ? -8.251 18.689 -2.759 1 59.78 128 ASP A N 1
ATOM 1015 C CA . ASP A 1 128 ? -7.173 18.436 -3.71 1 59.78 128 ASP A CA 1
ATOM 1016 C C . ASP A 1 128 ? -6.171 17.429 -3.149 1 59.78 128 ASP A C 1
ATOM 1018 O O . ASP A 1 128 ? -5.045 17.794 -2.802 1 59.78 128 ASP A O 1
ATOM 1022 N N . PHE A 1 129 ? -6.636 16.469 -2.385 1 55.55 129 PHE A N 1
ATOM 1023 C CA . PHE A 1 129 ? -5.638 15.447 -2.091 1 55.55 129 PHE A CA 1
ATOM 1024 C C . PHE A 1 129 ? -5.196 14.74 -3.367 1 55.55 129 PHE A C 1
ATOM 1026 O O . PHE A 1 129 ? -5.644 13.628 -3.653 1 55.55 129 PHE A O 1
ATOM 1033 N N . SER A 1 130 ? -5.281 15.293 -4.53 1 48.13 130 SER A N 1
ATOM 1034 C CA . SER A 1 130 ? -4.859 14.559 -5.719 1 48.13 130 SER A CA 1
ATOM 1035 C C . SER A 1 130 ? -3.573 13.781 -5.462 1 48.13 130 SER A C 1
ATOM 1037 O O . SER A 1 130 ? -2.475 14.319 -5.616 1 48.13 130 SER A O 1
ATOM 1039 N N . PHE A 1 131 ? -3.534 12.935 -4.484 1 44.76 131 PHE A N 1
ATOM 1040 C CA . PHE A 1 131 ? -2.342 12.102 -4.378 1 44.76 131 PHE A CA 1
ATOM 1041 C C . PHE A 1 131 ? -2.101 11.334 -5.673 1 44.76 131 PHE A C 1
ATOM 1043 O O . PHE A 1 131 ? -1.41 10.313 -5.676 1 44.76 131 PHE A O 1
ATOM 1050 N N . GLY A 1 132 ? -2.673 11.536 -6.739 1 38.05 132 GLY A N 1
ATOM 1051 C CA . GLY A 1 132 ? -2.337 10.648 -7.842 1 38.05 132 GLY A CA 1
ATOM 1052 C C . GLY A 1 132 ? -0.88 10.229 -7.847 1 38.05 132 GLY A C 1
ATOM 1053 O O . GLY A 1 132 ? -0.002 11.01 -7.474 1 38.05 132 GLY A O 1
ATOM 1054 N N . THR A 1 133 ? -0.538 8.894 -7.49 1 36.2 133 THR A N 1
ATOM 1055 C CA . THR A 1 133 ? 0.731 8.274 -7.854 1 36.2 133 THR A CA 1
ATOM 1056 C C . THR A 1 133 ? 1.382 9.016 -9.018 1 36.2 133 THR A C 1
ATOM 1058 O O . THR A 1 133 ? 2.551 8.785 -9.332 1 36.2 133 THR A O 1
ATOM 1061 N N . LYS A 1 134 ? 0.761 8.967 -10.258 1 35.74 134 LYS A N 1
ATOM 1062 C CA . LYS A 1 134 ? 1.622 9.536 -11.291 1 35.74 134 LYS A CA 1
ATOM 1063 C C . LYS A 1 134 ? 2.233 10.856 -10.832 1 35.74 134 LYS A C 1
ATOM 1065 O O . LYS A 1 134 ? 1.757 11.467 -9.873 1 35.74 134 LYS A O 1
ATOM 1070 N N . GLY A 1 135 ? 3.074 11.602 -11.653 1 29.81 135 GLY A N 1
ATOM 1071 C CA . GLY A 1 135 ? 3.886 12.808 -11.657 1 29.81 135 GLY A CA 1
ATOM 1072 C C . GLY A 1 135 ? 3.192 13.997 -11.02 1 29.81 135 GLY A C 1
ATOM 1073 O O . GLY A 1 135 ? 3.85 14.922 -10.54 1 29.81 135 GLY A O 1
ATOM 1074 N N . SER A 1 136 ? 2.029 14.499 -11.65 1 28.5 136 SER A N 1
ATOM 1075 C CA . SER A 1 136 ? 1.963 15.956 -11.702 1 28.5 136 SER A CA 1
ATOM 1076 C C . SER A 1 136 ? 1.831 16.555 -10.306 1 28.5 136 SER A C 1
ATOM 1078 O O . SER A 1 136 ? 1.426 15.867 -9.366 1 28.5 136 SER A O 1
ATOM 1080 N N . ALA A 1 137 ? 1.877 18.084 -10.272 1 27.98 137 ALA A N 1
ATOM 1081 C CA . ALA A 1 137 ? 1.791 19.425 -9.701 1 27.98 137 ALA A CA 1
ATOM 1082 C C . ALA A 1 137 ? 0.514 19.592 -8.883 1 27.98 137 ALA A C 1
ATOM 1084 O O . ALA A 1 137 ? -0.483 18.909 -9.13 1 27.98 137 ALA A O 1
ATOM 1085 N N . LEU A 1 138 ? 0.502 20.64 -7.897 1 25.43 138 LEU A N 1
ATOM 1086 C CA . LEU A 1 138 ? 0.106 21.946 -7.382 1 25.43 138 LEU A CA 1
ATOM 1087 C C . LEU A 1 138 ? -0.772 22.683 -8.387 1 25.43 138 LEU A C 1
ATOM 1089 O O . LEU A 1 138 ? -0.271 23.457 -9.206 1 25.43 138 LEU A O 1
ATOM 1093 N N . ALA A 1 139 ? -1.594 22.068 -9.278 1 23.12 139 ALA A N 1
ATOM 1094 C CA . ALA A 1 139 ? -2.291 23.142 -9.981 1 23.12 139 ALA A CA 1
ATOM 1095 C C . ALA A 1 139 ? -3.133 23.973 -9.017 1 23.12 139 ALA A C 1
ATOM 1097 O O . ALA A 1 139 ? -4.019 23.444 -8.342 1 23.12 139 ALA A O 1
ATOM 1098 N N . PHE A 1 140 ? -2.435 24.719 -8.26 1 22.67 140 PHE A N 1
ATOM 1099 C CA . PHE A 1 140 ? -3.11 25.975 -7.955 1 22.67 140 PHE A CA 1
ATOM 1100 C C . PHE A 1 140 ? -3.824 26.519 -9.186 1 22.67 140 PHE A C 1
ATOM 1102 O O . PHE A 1 140 ? -3.329 26.385 -10.307 1 22.67 140 PHE A O 1
ATOM 1109 N N . MET B 1 1 ? 12.517 -60.881 -39.748 1 45.5 1 MET B N 1
ATOM 1110 C CA . MET B 1 1 ? 12.895 -59.473 -39.661 1 45.5 1 MET B CA 1
ATOM 1111 C C . MET B 1 1 ? 11.659 -58.58 -39.618 1 45.5 1 MET B C 1
ATOM 1113 O O . MET B 1 1 ? 11.775 -57.354 -39.576 1 45.5 1 MET B O 1
ATOM 1117 N N . GLU B 1 2 ? 10.592 -59.049 -40.155 1 56.55 2 GLU B N 1
ATOM 1118 C CA . GLU B 1 2 ? 9.345 -58.297 -40.267 1 56.55 2 GLU B CA 1
ATOM 1119 C C . GLU B 1 2 ? 8.684 -58.119 -38.904 1 56.55 2 GLU B C 1
ATOM 1121 O O . GLU B 1 2 ? 7.896 -57.192 -38.707 1 56.55 2 GLU B O 1
ATOM 1126 N N . ASN B 1 3 ? 8.997 -58.998 -38.042 1 59.3 3 ASN B N 1
ATOM 1127 C CA . ASN B 1 3 ? 8.341 -58.985 -36.739 1 59.3 3 ASN B CA 1
ATOM 1128 C C . ASN B 1 3 ? 8.897 -57.882 -35.843 1 59.3 3 ASN B C 1
ATOM 1130 O O . ASN B 1 3 ? 8.197 -57.38 -34.961 1 59.3 3 ASN B O 1
ATOM 1134 N N . GLY B 1 4 ? 10.148 -57.434 -36.103 1 60.15 4 GLY B N 1
ATOM 1135 C CA . GLY B 1 4 ? 10.829 -56.421 -35.312 1 60.15 4 GLY B CA 1
ATOM 1136 C C . GLY B 1 4 ? 10.276 -55.024 -35.528 1 60.15 4 GLY B C 1
ATOM 1137 O O . GLY B 1 4 ? 10.254 -54.21 -34.603 1 60.15 4 GLY B O 1
ATOM 1138 N N . SER B 1 5 ? 9.821 -54.843 -36.768 1 66.34 5 SER B N 1
ATOM 1139 C CA . SER B 1 5 ? 9.384 -53.508 -37.165 1 66.34 5 SER B CA 1
ATOM 1140 C C . SER B 1 5 ? 8.037 -53.158 -36.54 1 66.34 5 SER B C 1
ATOM 1142 O O . SER B 1 5 ? 7.822 -52.023 -36.112 1 66.34 5 SER B O 1
ATOM 1144 N N . ASP B 1 6 ? 7.267 -54.213 -36.417 1 68.19 6 ASP B N 1
ATOM 1145 C CA . ASP B 1 6 ? 5.921 -53.992 -35.896 1 68.19 6 ASP B CA 1
ATOM 1146 C C . ASP B 1 6 ? 5.954 -53.699 -34.397 1 68.19 6 ASP B C 1
ATOM 1148 O O . ASP B 1 6 ? 5.233 -52.823 -33.915 1 68.19 6 ASP B O 1
ATOM 1152 N N . GLU B 1 7 ? 6.887 -54.396 -33.731 1 67.76 7 GLU B N 1
ATOM 1153 C CA . GLU B 1 7 ? 7.023 -54.191 -32.292 1 67.76 7 GLU B CA 1
ATOM 1154 C C . GLU B 1 7 ? 7.567 -52.8 -31.982 1 67.76 7 GLU B C 1
ATOM 1156 O O . GLU B 1 7 ? 7.111 -52.145 -31.042 1 67.76 7 GLU B O 1
ATOM 1161 N N . GLN B 1 8 ? 8.517 -52.389 -32.837 1 71.15 8 GLN B N 1
ATOM 1162 C CA . GLN B 1 8 ? 9.097 -51.064 -32.643 1 71.15 8 GLN B CA 1
ATOM 1163 C C . GLN B 1 8 ? 8.071 -49.969 -32.916 1 71.15 8 GLN B C 1
ATOM 1165 O O . GLN B 1 8 ? 8.023 -48.963 -32.204 1 71.15 8 GLN B O 1
ATOM 1170 N N . ASP B 1 9 ? 7.251 -50.251 -33.895 1 74.74 9 ASP B N 1
ATOM 1171 C CA . ASP B 1 9 ? 6.21 -49.295 -34.257 1 74.74 9 ASP B CA 1
ATOM 1172 C C . ASP B 1 9 ? 5.17 -49.167 -33.146 1 74.74 9 ASP B C 1
ATOM 1174 O O . ASP B 1 9 ? 4.717 -48.064 -32.836 1 74.74 9 ASP B O 1
ATOM 1178 N N . THR B 1 10 ? 4.896 -50.361 -32.5 1 74.25 10 THR B N 1
ATOM 1179 C CA . THR B 1 10 ? 3.921 -50.368 -31.414 1 74.25 10 THR B CA 1
ATOM 1180 C C . THR B 1 10 ? 4.477 -49.657 -30.184 1 74.25 10 THR B C 1
ATOM 1182 O O . THR B 1 10 ? 3.759 -48.911 -29.515 1 74.25 10 THR B O 1
ATOM 1185 N N . PHE B 1 11 ? 5.812 -49.903 -29.96 1 73.83 11 PHE B N 1
ATOM 1186 C CA . PHE B 1 11 ? 6.46 -49.257 -28.825 1 73.83 11 PHE B CA 1
ATOM 1187 C C . PHE B 1 11 ? 6.526 -47.748 -29.025 1 73.83 11 PHE B C 1
ATOM 1189 O O . PHE B 1 11 ? 6.239 -46.981 -28.103 1 73.83 11 PHE B O 1
ATOM 1196 N N . ASP B 1 12 ? 6.896 -47.365 -30.239 1 77.54 12 ASP B N 1
ATOM 1197 C CA . ASP B 1 12 ? 6.985 -45.944 -30.558 1 77.54 12 ASP B CA 1
ATOM 1198 C C . ASP B 1 12 ? 5.623 -45.265 -30.429 1 77.54 12 ASP B C 1
ATOM 1200 O O . ASP B 1 12 ? 5.531 -44.134 -29.948 1 77.54 12 ASP B O 1
ATOM 1204 N N . ALA B 1 13 ? 4.617 -46.029 -30.882 1 74.77 13 ALA B N 1
ATOM 1205 C CA . ALA B 1 13 ? 3.253 -45.512 -30.801 1 74.77 13 ALA B CA 1
ATOM 1206 C C . ALA B 1 13 ? 2.823 -45.322 -29.349 1 74.77 13 ALA B C 1
ATOM 1208 O O . ALA B 1 13 ? 2.175 -44.329 -29.012 1 74.77 13 ALA B O 1
ATOM 1209 N N . ILE B 1 14 ? 3.247 -46.245 -28.485 1 75.84 14 ILE B N 1
ATOM 1210 C CA . ILE B 1 14 ? 2.895 -46.201 -27.07 1 75.84 14 ILE B CA 1
ATOM 1211 C C . ILE B 1 14 ? 3.64 -45.056 -26.388 1 75.84 14 ILE B C 1
ATOM 1213 O O . ILE B 1 14 ? 3.05 -44.297 -25.615 1 75.84 14 ILE B O 1
ATOM 1217 N N . VAL B 1 15 ? 4.917 -44.962 -26.793 1 73.65 15 VAL B N 1
ATOM 1218 C CA . VAL B 1 15 ? 5.748 -43.921 -26.197 1 73.65 15 VAL B CA 1
ATOM 1219 C C . VAL B 1 15 ? 5.23 -42.545 -26.612 1 73.65 15 VAL B C 1
ATOM 1221 O O . VAL B 1 15 ? 5.159 -41.628 -25.79 1 73.65 15 VAL B O 1
ATOM 1224 N N . MET B 1 16 ? 4.82 -42.402 -27.911 1 80.37 16 MET B N 1
ATOM 1225 C CA . MET B 1 16 ? 4.289 -41.136 -28.409 1 80.37 16 MET B CA 1
ATOM 1226 C C . MET B 1 16 ? 2.96 -40.802 -27.74 1 80.37 16 MET B C 1
ATOM 1228 O O . MET B 1 16 ? 2.688 -39.64 -27.436 1 80.37 16 MET B O 1
ATOM 1232 N N . ALA B 1 17 ? 2.145 -41.851 -27.516 1 78.1 17 ALA B N 1
ATOM 1233 C CA . ALA B 1 17 ? 0.863 -41.666 -26.842 1 78.1 17 ALA B CA 1
ATOM 1234 C C . ALA B 1 17 ? 1.062 -41.21 -25.4 1 78.1 17 ALA B C 1
ATOM 1236 O O . ALA B 1 17 ? 0.37 -40.305 -24.927 1 78.1 17 ALA B O 1
ATOM 1237 N N . GLU B 1 18 ? 2.035 -41.895 -24.734 1 77.8 18 GLU B N 1
ATOM 1238 C CA . GLU B 1 18 ? 2.36 -41.524 -23.36 1 77.8 18 GLU B CA 1
ATOM 1239 C C . GLU B 1 18 ? 2.807 -40.067 -23.273 1 77.8 18 GLU B C 1
ATOM 1241 O O . GLU B 1 18 ? 2.387 -39.336 -22.373 1 77.8 18 GLU B O 1
ATOM 1246 N N . ALA B 1 19 ? 3.64 -39.679 -24.164 1 79.55 19 ALA B N 1
ATOM 1247 C CA . ALA B 1 19 ? 4.128 -38.303 -24.193 1 79.55 19 ALA B CA 1
ATOM 1248 C C . ALA B 1 19 ? 2.985 -37.32 -24.431 1 79.55 19 ALA B C 1
ATOM 1250 O O . ALA B 1 19 ? 2.938 -36.253 -23.815 1 79.55 19 ALA B O 1
ATOM 1251 N N . ARG B 1 20 ? 2.119 -37.692 -25.376 1 83 20 ARG B N 1
ATOM 1252 C CA . ARG B 1 20 ? 0.972 -36.842 -25.681 1 83 20 ARG B CA 1
ATOM 1253 C C . ARG B 1 20 ? 0.057 -36.701 -24.47 1 83 20 ARG B C 1
ATOM 1255 O O . ARG B 1 20 ? -0.387 -35.598 -24.145 1 83 20 ARG B O 1
ATOM 1262 N N . PHE B 1 21 ? -0.233 -37.803 -23.762 1 81.38 21 PHE B N 1
ATOM 1263 C CA . PHE B 1 21 ? -1.106 -37.783 -22.595 1 81.38 21 PHE B CA 1
ATOM 1264 C C . PHE B 1 21 ? -0.459 -37.015 -21.448 1 81.38 21 PHE B C 1
ATOM 1266 O O . PHE B 1 21 ? -1.141 -36.299 -20.712 1 81.38 21 PHE B O 1
ATOM 1273 N N . HIS B 1 22 ? 0.828 -37.314 -21.316 1 86.98 22 HIS B N 1
ATOM 1274 C CA . HIS B 1 22 ? 1.549 -36.523 -20.326 1 86.98 22 HIS B CA 1
ATOM 1275 C C . HIS B 1 22 ? 1.421 -35.031 -20.613 1 86.98 22 HIS B C 1
ATOM 1277 O O . HIS B 1 22 ? 1.144 -34.242 -19.707 1 86.98 22 HIS B O 1
ATOM 1283 N N . SER B 1 23 ? 1.658 -34.606 -21.871 1 89.09 23 SER B N 1
ATOM 1284 C CA . SER B 1 23 ? 1.606 -33.203 -22.269 1 89.09 23 SER B CA 1
ATOM 1285 C C . SER B 1 23 ? 0.211 -32.621 -22.064 1 89.09 23 SER B C 1
ATOM 1287 O O . SER B 1 23 ? 0.067 -31.482 -21.614 1 89.09 23 SER B O 1
ATOM 1289 N N . GLU B 1 24 ? -0.826 -33.428 -22.484 1 87.55 24 GLU B N 1
ATOM 1290 C CA . GLU B 1 24 ? -2.202 -32.992 -22.268 1 87.55 24 GLU B CA 1
ATOM 1291 C C . GLU B 1 24 ? -2.49 -32.784 -20.784 1 87.55 24 GLU B C 1
ATOM 1293 O O . GLU B 1 24 ? -3.104 -31.787 -20.398 1 87.55 24 GLU B O 1
ATOM 1298 N N . GLY B 1 25 ? -2.094 -33.783 -19.952 1 87.06 25 GLY B N 1
ATOM 1299 C CA . GLY B 1 25 ? -2.224 -33.646 -18.51 1 87.06 25 GLY B CA 1
ATOM 1300 C C . GLY B 1 25 ? -1.483 -32.443 -17.956 1 87.06 25 GLY B C 1
ATOM 1301 O O . GLY B 1 25 ? -2.013 -31.713 -17.116 1 87.06 25 GLY B O 1
ATOM 1302 N N . TYR B 1 26 ? -0.263 -32.269 -18.442 1 89.35 26 TYR B N 1
ATOM 1303 C CA . TYR B 1 26 ? 0.554 -31.136 -18.023 1 89.35 26 TYR B CA 1
ATOM 1304 C C . TYR B 1 26 ? -0.152 -29.817 -18.316 1 89.35 26 TYR B C 1
ATOM 1306 O O . TYR B 1 26 ? -0.228 -28.941 -17.451 1 89.35 26 TYR B O 1
ATOM 1314 N N . GLN B 1 27 ? -0.665 -29.652 -19.526 1 90.38 27 GLN B N 1
ATOM 1315 C CA . GLN B 1 27 ? -1.323 -28.42 -19.947 1 90.38 27 GLN B CA 1
ATOM 1316 C C . GLN B 1 27 ? -2.579 -28.157 -19.121 1 90.38 27 GLN B C 1
ATOM 1318 O O . GLN B 1 27 ? -2.84 -27.02 -18.723 1 90.38 27 GLN B O 1
ATOM 1323 N N . GLU B 1 28 ? -3.382 -29.215 -18.968 1 90.54 28 GLU B N 1
ATOM 1324 C CA . GLU B 1 28 ? -4.579 -29.088 -18.141 1 90.54 28 GLU B CA 1
ATOM 1325 C C . GLU B 1 28 ? -4.224 -28.686 -16.713 1 90.54 28 GLU B C 1
ATOM 1327 O O . GLU B 1 28 ? -4.836 -27.777 -16.148 1 90.54 28 GLU B O 1
ATOM 1332 N N . GLY B 1 29 ? -3.275 -29.372 -16.128 1 88.71 29 GLY B N 1
ATOM 1333 C CA . GLY B 1 29 ? -2.815 -29.031 -14.792 1 88.71 29 GLY B CA 1
ATOM 1334 C C . GLY B 1 29 ? -2.261 -27.622 -14.692 1 88.71 29 GLY B C 1
ATOM 1335 O O . GLY B 1 29 ? -2.547 -26.904 -13.732 1 88.71 29 GLY B O 1
ATOM 1336 N N . TYR B 1 30 ? -1.499 -27.317 -15.678 1 89.33 30 TYR B N 1
ATOM 1337 C CA . TYR B 1 30 ? -0.885 -25.994 -15.717 1 89.33 30 TYR B CA 1
ATOM 1338 C C . TYR B 1 30 ? -1.946 -24.901 -15.741 1 89.33 30 TYR B C 1
ATOM 1340 O O . TYR B 1 30 ? -1.85 -23.917 -15.003 1 89.33 30 TYR B O 1
ATOM 1348 N N . SER B 1 31 ? -2.927 -24.998 -16.586 1 91.72 31 SER B N 1
ATOM 1349 C CA . SER B 1 31 ? -4.002 -24.021 -16.72 1 91.72 31 SER B CA 1
ATOM 1350 C C . SER B 1 31 ? -4.796 -23.891 -15.425 1 91.72 31 SER B C 1
ATOM 1352 O O . SER B 1 31 ? -5.044 -22.78 -14.951 1 91.72 31 SER B O 1
ATOM 1354 N N . GLU B 1 32 ? -5.196 -25.017 -14.859 1 90.57 32 GLU B N 1
ATOM 1355 C CA . GLU B 1 32 ? -5.955 -25.009 -13.612 1 90.57 32 GLU B CA 1
ATOM 1356 C C . GLU B 1 32 ? -5.117 -24.461 -12.46 1 90.57 32 GLU B C 1
ATOM 1358 O O . GLU B 1 32 ? -5.609 -23.678 -11.645 1 90.57 32 GLU B O 1
ATOM 1363 N N . GLY B 1 33 ? -3.895 -24.945 -12.414 1 87.9 33 GLY B N 1
ATOM 1364 C CA . GLY B 1 33 ? -2.997 -24.452 -11.381 1 87.9 33 GLY B CA 1
ATOM 1365 C C . GLY B 1 33 ? -2.772 -22.954 -11.452 1 87.9 33 GLY B C 1
ATOM 1366 O O . GLY B 1 33 ? -2.78 -22.27 -10.426 1 87.9 33 GLY B O 1
ATOM 1367 N N . THR B 1 34 ? -2.583 -22.558 -12.651 1 89.97 34 THR B N 1
ATOM 1368 C CA . THR B 1 34 ? -2.364 -21.131 -12.858 1 89.97 34 THR B CA 1
ATOM 1369 C C . THR B 1 34 ? -3.573 -20.325 -12.39 1 89.97 34 THR B C 1
ATOM 1371 O O . THR B 1 34 ? -3.424 -19.324 -11.686 1 89.97 34 THR B O 1
ATOM 1374 N N . ARG B 1 35 ? -4.703 -20.723 -12.785 1 89.8 35 ARG B N 1
ATOM 1375 C CA . ARG B 1 35 ? -5.932 -20.021 -12.43 1 89.8 35 ARG B CA 1
ATOM 1376 C C . ARG B 1 35 ? -6.104 -19.948 -10.916 1 89.8 35 ARG B C 1
ATOM 1378 O O . ARG B 1 35 ? -6.348 -18.873 -10.365 1 89.8 35 ARG B O 1
ATOM 1385 N N . LEU B 1 36 ? -5.963 -21.049 -10.246 1 88.4 36 LEU B N 1
ATOM 1386 C CA . LEU B 1 36 ? -6.11 -21.098 -8.796 1 88.4 36 LEU B CA 1
ATOM 1387 C C . LEU B 1 36 ? -4.999 -20.31 -8.11 1 88.4 36 LEU B C 1
ATOM 1389 O O . LEU B 1 36 ? -5.241 -19.628 -7.112 1 88.4 36 LEU B O 1
ATOM 1393 N N . GLY B 1 37 ? -3.838 -20.426 -8.655 1 88.47 37 GLY B N 1
ATOM 1394 C CA . GLY B 1 37 ? -2.711 -19.676 -8.123 1 88.47 37 GLY B CA 1
ATOM 1395 C C . GLY B 1 37 ? -2.896 -18.174 -8.219 1 88.47 37 GLY B C 1
ATOM 1396 O O . GLY B 1 37 ? -2.616 -17.447 -7.263 1 88.47 37 GLY B O 1
ATOM 1397 N N . VAL B 1 38 ? -3.347 -17.765 -9.317 1 89.34 38 VAL B N 1
ATOM 1398 C CA . VAL B 1 38 ? -3.569 -16.34 -9.537 1 89.34 38 VAL B CA 1
ATOM 1399 C C . VAL B 1 38 ? -4.576 -15.81 -8.519 1 89.34 38 VAL B C 1
ATOM 1401 O O . VAL B 1 38 ? -4.367 -14.751 -7.922 1 89.34 38 VAL B O 1
ATOM 1404 N N . ILE B 1 39 ? -5.64 -16.485 -8.303 1 87.69 39 ILE B N 1
ATOM 1405 C CA . ILE B 1 39 ? -6.686 -16.076 -7.373 1 87.69 39 ILE B CA 1
ATOM 1406 C C . ILE B 1 39 ? -6.121 -16.015 -5.955 1 87.69 39 ILE B C 1
ATOM 1408 O O . ILE B 1 39 ? -6.312 -15.025 -5.246 1 87.69 39 ILE B O 1
ATOM 1412 N N . GLU B 1 40 ? -5.479 -17.043 -5.617 1 86.91 40 GLU B N 1
ATOM 1413 C CA . GLU B 1 40 ? -4.868 -17.095 -4.292 1 86.91 40 GLU B CA 1
ATOM 1414 C C . GLU B 1 40 ? -3.84 -15.982 -4.114 1 86.91 40 GLU B C 1
ATOM 1416 O O . GLU B 1 40 ? -3.835 -15.292 -3.093 1 86.91 40 GLU B O 1
ATOM 1421 N N . GLY B 1 41 ? -2.982 -15.848 -5 1 87.93 41 GLY B N 1
ATOM 1422 C CA . GLY B 1 41 ? -1.976 -14.799 -4.955 1 87.93 41 GLY B CA 1
ATOM 1423 C C . GLY B 1 41 ? -2.57 -13.406 -4.868 1 87.93 41 GLY B C 1
ATOM 1424 O O . GLY B 1 41 ? -2.095 -12.57 -4.096 1 87.93 41 GLY B O 1
ATOM 1425 N N . ARG B 1 42 ? -3.55 -13.223 -5.623 1 87.41 42 ARG B N 1
ATOM 1426 C CA . ARG B 1 42 ? -4.194 -11.913 -5.656 1 87.41 42 ARG B CA 1
ATOM 1427 C C . ARG B 1 42 ? -4.768 -11.551 -4.29 1 87.41 42 ARG B C 1
ATOM 1429 O O . ARG B 1 42 ? -4.637 -10.412 -3.837 1 87.41 42 ARG B O 1
ATOM 1436 N N . GLN B 1 43 ? -5.39 -12.476 -3.669 1 86.89 43 GLN B N 1
ATOM 1437 C CA . GLN B 1 43 ? -6.002 -12.24 -2.365 1 86.89 43 GLN B CA 1
ATOM 1438 C C . GLN B 1 43 ? -4.952 -11.865 -1.324 1 86.89 43 GLN B C 1
ATOM 1440 O O . GLN B 1 43 ? -5.107 -10.874 -0.607 1 86.89 43 GLN B O 1
ATOM 1445 N N . TYR B 1 44 ? -3.956 -12.659 -1.268 1 85.34 44 TYR B N 1
ATOM 1446 C CA . TYR B 1 44 ? -2.868 -12.367 -0.341 1 85.34 44 TYR B CA 1
ATOM 1447 C C . TYR B 1 44 ? -2.206 -11.036 -0.68 1 85.34 44 TYR B C 1
ATOM 1449 O O . TYR B 1 44 ? -1.891 -10.248 0.214 1 85.34 44 TYR B O 1
ATOM 1457 N N . GLY B 1 45 ? -2.022 -10.773 -1.903 1 87.45 45 GLY B N 1
ATOM 1458 C CA . GLY B 1 45 ? -1.399 -9.539 -2.354 1 87.45 45 GLY B CA 1
ATOM 1459 C C . GLY B 1 45 ? -2.2 -8.301 -1.996 1 87.45 45 GLY B C 1
ATOM 1460 O O . GLY B 1 45 ? -1.647 -7.322 -1.49 1 87.45 45 GLY B O 1
ATOM 1461 N N . VAL B 1 46 ? -3.408 -8.372 -2.271 1 88.56 46 VAL B N 1
ATOM 1462 C CA . VAL B 1 46 ? -4.285 -7.244 -1.972 1 88.56 46 VAL B CA 1
ATOM 1463 C C . VAL B 1 46 ? -4.185 -6.891 -0.49 1 88.56 46 VAL B C 1
ATOM 1465 O O . VAL B 1 46 ? -4.074 -5.716 -0.131 1 88.56 46 VAL B O 1
ATOM 1468 N N . GLN B 1 47 ? -4.212 -7.851 0.338 1 87.72 47 GLN B N 1
ATOM 1469 C CA . GLN B 1 47 ? -4.166 -7.628 1.779 1 87.72 47 GLN B CA 1
ATOM 1470 C C . GLN B 1 47 ? -2.856 -6.963 2.191 1 87.72 47 GLN B C 1
ATOM 1472 O O . GLN B 1 47 ? -2.859 -5.989 2.946 1 87.72 47 GLN B O 1
ATOM 1477 N N . GLN B 1 48 ? -1.791 -7.444 1.721 1 86.99 48 GLN B N 1
ATOM 1478 C CA . GLN B 1 48 ? -0.482 -6.889 2.048 1 86.99 48 GLN B CA 1
ATOM 1479 C C . GLN B 1 48 ? -0.337 -5.467 1.514 1 86.99 48 GLN B C 1
ATOM 1481 O O . GLN B 1 48 ? 0.137 -4.577 2.223 1 86.99 48 GLN B O 1
ATOM 1486 N N . GLY B 1 49 ? -0.748 -5.28 0.34 1 89.57 49 GLY B N 1
ATOM 1487 C CA . GLY B 1 49 ? -0.672 -3.962 -0.269 1 89.57 49 GLY B CA 1
ATOM 1488 C C . GLY B 1 49 ? -1.538 -2.931 0.429 1 89.57 49 GLY B C 1
ATOM 1489 O O . GLY B 1 49 ? -1.114 -1.792 0.634 1 89.57 49 GLY B O 1
ATOM 1490 N N . ALA B 1 50 ? -2.69 -3.384 0.765 1 90.01 50 ALA B N 1
ATOM 1491 C CA . ALA B 1 50 ? -3.622 -2.471 1.421 1 90.01 50 ALA B CA 1
ATOM 1492 C C . ALA B 1 50 ? -3.073 -2 2.765 1 90.01 50 ALA B C 1
ATOM 1494 O O . ALA B 1 50 ? -3.173 -0.819 3.104 1 90.01 50 ALA B O 1
ATOM 1495 N N . ASN B 1 51 ? -2.507 -2.9 3.51 1 89.64 51 ASN B N 1
ATOM 1496 C CA . ASN B 1 51 ? -1.962 -2.554 4.818 1 89.64 51 ASN B CA 1
ATOM 1497 C C . ASN B 1 51 ? -0.861 -1.504 4.708 1 89.64 51 ASN B C 1
ATOM 1499 O O . ASN B 1 51 ? -0.874 -0.506 5.43 1 89.64 51 ASN B O 1
ATOM 1503 N N . ILE B 1 52 ? -0.006 -1.703 3.812 1 90.05 52 ILE B N 1
ATOM 1504 C CA . ILE B 1 52 ? 1.091 -0.767 3.595 1 90.05 52 ILE B CA 1
ATOM 1505 C C . ILE B 1 52 ? 0.546 0.551 3.049 1 90.05 52 ILE B C 1
ATOM 1507 O O . ILE B 1 52 ? 0.961 1.629 3.482 1 90.05 52 ILE B O 1
ATOM 1511 N N . GLY B 1 53 ? -0.346 0.463 2.141 1 91.73 53 GLY B N 1
ATOM 1512 C CA . GLY B 1 53 ? -0.965 1.645 1.563 1 91.73 53 GLY B CA 1
ATOM 1513 C C . GLY B 1 53 ? -1.658 2.519 2.591 1 91.73 53 GLY B C 1
ATOM 1514 O O . GLY B 1 53 ? -1.492 3.74 2.589 1 91.73 53 GLY B O 1
ATOM 1515 N N . VAL B 1 54 ? -2.382 1.846 3.432 1 90.99 54 VAL B N 1
ATOM 1516 C CA . VAL B 1 54 ? -3.095 2.581 4.47 1 90.99 54 VAL B CA 1
ATOM 1517 C C . VAL B 1 54 ? -2.096 3.292 5.38 1 90.99 54 VAL B C 1
ATOM 1519 O O . VAL B 1 54 ? -2.274 4.466 5.712 1 90.99 54 VAL B O 1
ATOM 1522 N N . GLU B 1 55 ? -1.094 2.668 5.758 1 91.04 55 GLU B N 1
ATOM 1523 C CA . GLU B 1 55 ? -0.071 3.248 6.623 1 91.04 55 GLU B CA 1
ATOM 1524 C C . GLU B 1 55 ? 0.571 4.471 5.975 1 91.04 55 GLU B C 1
ATOM 1526 O O . GLU B 1 55 ? 0.562 5.562 6.55 1 91.04 55 GLU B O 1
ATOM 1531 N N . ILE B 1 56 ? 1.046 4.292 4.758 1 92.24 56 ILE B N 1
ATOM 1532 C CA . ILE B 1 56 ? 1.745 5.373 4.071 1 92.24 56 ILE B CA 1
ATOM 1533 C C . ILE B 1 56 ? 0.761 6.49 3.731 1 92.24 56 ILE B C 1
ATOM 1535 O O . ILE B 1 56 ? 1.105 7.672 3.806 1 92.24 56 ILE B O 1
ATOM 1539 N N . GLY B 1 57 ? -0.428 6.113 3.351 1 92.74 57 GLY B N 1
ATOM 1540 C CA . GLY B 1 57 ? -1.459 7.106 3.093 1 92.74 57 GLY B CA 1
ATOM 1541 C C . GLY B 1 57 ? -1.773 7.969 4.301 1 92.74 57 GLY B C 1
ATOM 1542 O O . GLY B 1 57 ? -1.961 9.18 4.173 1 92.74 57 GLY B O 1
ATOM 1543 N N . SER B 1 58 ? -1.834 7.292 5.411 1 93.3 58 SER B N 1
ATOM 1544 C CA . SER B 1 58 ? -2.096 8.029 6.643 1 93.3 58 SER B CA 1
ATOM 1545 C C . SER B 1 58 ? -1.022 9.082 6.896 1 93.3 58 SER B C 1
ATOM 1547 O O . SER B 1 58 ? -1.331 10.21 7.285 1 93.3 58 SER B O 1
ATOM 1549 N N . TYR B 1 59 ? 0.217 8.7 6.643 1 92.91 59 TYR B N 1
ATOM 1550 C CA . TYR B 1 59 ? 1.317 9.648 6.778 1 92.91 59 TYR B CA 1
ATOM 1551 C C . TYR B 1 59 ? 1.169 10.799 5.79 1 92.91 59 TYR B C 1
ATOM 1553 O O . TYR B 1 59 ? 1.378 11.961 6.145 1 92.91 59 TYR B O 1
ATOM 1561 N N . LEU B 1 60 ? 0.797 10.471 4.642 1 92.86 60 LEU B N 1
ATOM 1562 C CA . LEU B 1 60 ? 0.634 11.462 3.584 1 92.86 60 LEU B CA 1
ATOM 1563 C C . LEU B 1 60 ? -0.493 12.433 3.917 1 92.86 60 LEU B C 1
ATOM 1565 O O . LEU B 1 60 ? -0.318 13.65 3.82 1 92.86 60 LEU B O 1
ATOM 1569 N N . GLY B 1 61 ? -1.641 11.918 4.255 1 91.81 61 GLY B N 1
ATOM 1570 C CA . GLY B 1 61 ? -2.748 12.777 4.641 1 91.81 61 GLY B CA 1
ATOM 1571 C C . GLY B 1 61 ? -2.411 13.703 5.795 1 91.81 61 GLY B C 1
ATOM 1572 O O . GLY B 1 61 ? -2.8 14.873 5.792 1 91.81 61 GLY B O 1
ATOM 1573 N N . PHE B 1 62 ? -1.666 13.175 6.734 1 91.43 62 PHE B N 1
ATOM 1574 C CA . PHE B 1 62 ? -1.188 13.953 7.87 1 91.43 62 PHE B CA 1
ATOM 1575 C C . PHE B 1 62 ? -0.287 15.091 7.406 1 91.43 62 PHE B C 1
ATOM 1577 O O . PHE B 1 62 ? -0.503 16.249 7.77 1 91.43 62 PHE B O 1
ATOM 1584 N N . ALA B 1 63 ? 0.661 14.769 6.595 1 92.44 63 ALA B N 1
ATOM 1585 C CA . ALA B 1 63 ? 1.662 15.739 6.158 1 92.44 63 ALA B CA 1
ATOM 1586 C C . ALA B 1 63 ? 1.032 16.821 5.284 1 92.44 63 ALA B C 1
ATOM 1588 O O . ALA B 1 63 ? 1.308 18.009 5.462 1 92.44 63 ALA B O 1
ATOM 1589 N N . VAL B 1 64 ? 0.197 16.509 4.447 1 90.73 64 VAL B N 1
ATOM 1590 C CA . VAL B 1 64 ? -0.434 17.447 3.523 1 90.73 64 VAL B CA 1
ATOM 1591 C C . VAL B 1 64 ? -1.361 18.386 4.292 1 90.73 64 VAL B C 1
ATOM 1593 O O . VAL B 1 64 ? -1.428 19.581 3.997 1 90.73 64 VAL B O 1
ATOM 1596 N N . THR B 1 65 ? -2.033 17.822 5.264 1 90.15 65 THR B N 1
ATOM 1597 C CA . THR B 1 65 ? -2.928 18.641 6.074 1 90.15 65 THR B CA 1
ATOM 1598 C C . THR B 1 65 ? -2.15 19.733 6.803 1 90.15 65 THR B C 1
ATOM 1600 O O . THR B 1 65 ? -2.521 20.907 6.752 1 90.15 65 THR B O 1
ATOM 1603 N N . TRP B 1 66 ? -1.056 19.414 7.406 1 87.75 66 TRP B N 1
ATOM 1604 C CA . TRP B 1 66 ? -0.241 20.377 8.14 1 87.75 66 TRP B CA 1
ATOM 1605 C C . TRP B 1 66 ? 0.383 21.396 7.192 1 87.75 66 TRP B C 1
ATOM 1607 O O . TRP B 1 66 ? 0.482 22.58 7.522 1 87.75 66 TRP B O 1
ATOM 1617 N N . LEU B 1 67 ? 0.776 20.884 6.045 1 88.11 67 LEU B N 1
ATOM 1618 C CA . LEU B 1 67 ? 1.342 21.81 5.07 1 88.11 67 LEU B CA 1
ATOM 1619 C C . LEU B 1 67 ? 0.319 22.866 4.666 1 88.11 67 LEU B C 1
ATOM 1621 O O . LEU B 1 67 ? 0.651 24.05 4.563 1 88.11 67 LEU B O 1
ATOM 1625 N N . LYS B 1 68 ? -0.858 22.403 4.438 1 83.18 68 LYS B N 1
ATOM 1626 C CA . LYS B 1 68 ? -1.923 23.333 4.073 1 83.18 68 LYS B CA 1
ATOM 1627 C C . LYS B 1 68 ? -2.221 24.302 5.213 1 83.18 68 LYS B C 1
ATOM 1629 O O . LYS B 1 68 ? -2.483 25.484 4.979 1 83.18 68 LYS B O 1
ATOM 1634 N N . LEU B 1 69 ? -2.144 23.904 6.474 1 83.14 69 LEU B N 1
ATOM 1635 C CA . LEU B 1 69 ? -2.386 24.746 7.641 1 83.14 69 LEU B CA 1
ATOM 1636 C C . LEU B 1 69 ? -1.274 25.775 7.81 1 83.14 69 LEU B C 1
ATOM 1638 O O . LEU B 1 69 ? -1.541 26.939 8.116 1 83.14 69 LEU B O 1
ATOM 1642 N N . PHE B 1 70 ? -0.088 25.354 7.543 1 84.03 70 PHE B N 1
ATOM 1643 C CA . PHE B 1 70 ? 1.05 26.257 7.671 1 84.03 70 PHE B CA 1
ATOM 1644 C C . PHE B 1 70 ? 1.048 27.292 6.552 1 84.03 70 PHE B C 1
ATOM 1646 O O . PHE B 1 70 ? 1.456 28.437 6.758 1 84.03 70 PHE B O 1
ATOM 1653 N N . HIS B 1 71 ? 0.639 26.87 5.413 1 79.52 71 HIS B N 1
ATOM 1654 C CA . HIS B 1 71 ? 0.581 27.803 4.294 1 79.52 71 HIS B CA 1
ATOM 1655 C C . HIS B 1 71 ? -0.492 28.863 4.516 1 79.52 71 HIS B C 1
ATOM 1657 O O . HIS B 1 71 ? -0.349 30.002 4.064 1 79.52 71 HIS B O 1
ATOM 1663 N N . LYS B 1 72 ? -1.518 28.465 5.195 1 76.03 72 LYS B N 1
ATOM 1664 C CA . LYS B 1 72 ? -2.576 29.42 5.51 1 76.03 72 LYS B CA 1
ATOM 1665 C C . LYS B 1 72 ? -2.136 30.388 6.605 1 76.03 72 LYS B C 1
ATOM 1667 O O . LYS B 1 72 ? -2.547 31.549 6.616 1 76.03 72 LYS B O 1
ATOM 1672 N N . ASP B 1 73 ? -1.379 29.814 7.497 1 71.99 73 ASP B N 1
ATOM 1673 C CA . ASP B 1 73 ? -0.916 30.631 8.615 1 71.99 73 ASP B CA 1
ATOM 1674 C C . ASP B 1 73 ? 0.347 31.405 8.244 1 71.99 73 ASP B C 1
ATOM 1676 O O . ASP B 1 73 ? 1.282 30.84 7.674 1 71.99 73 ASP B O 1
ATOM 1680 N N . SER B 1 74 ? 0.336 32.599 7.425 1 61.55 74 SER B N 1
ATOM 1681 C CA . SER B 1 74 ? 1.38 33.49 6.93 1 61.55 74 SER B CA 1
ATOM 1682 C C . SER B 1 74 ? 2.584 33.505 7.866 1 61.55 74 SER B C 1
ATOM 1684 O O . SER B 1 74 ? 3.517 34.287 7.673 1 61.55 74 SER B O 1
ATOM 1686 N N . ASP B 1 75 ? 2.623 32.887 8.996 1 61.62 75 ASP B N 1
ATOM 1687 C CA . ASP B 1 75 ? 3.725 33.131 9.921 1 61.62 75 ASP B CA 1
ATOM 1688 C C . ASP B 1 75 ? 4.982 32.378 9.49 1 61.62 75 ASP B C 1
ATOM 1690 O O . ASP B 1 75 ? 4.932 31.174 9.231 1 61.62 75 ASP B O 1
ATOM 1694 N N . LYS B 1 76 ? 5.912 33.04 8.822 1 63.18 76 LYS B N 1
ATOM 1695 C CA . LYS B 1 76 ? 7.241 32.608 8.397 1 63.18 76 LYS B CA 1
ATOM 1696 C C . LYS B 1 76 ? 7.856 31.646 9.409 1 63.18 76 LYS B C 1
ATOM 1698 O O . LYS B 1 76 ? 8.814 30.936 9.095 1 63.18 76 LYS B O 1
ATOM 1703 N N . LYS B 1 77 ? 7.273 31.514 10.674 1 72.47 77 LYS B N 1
ATOM 1704 C CA . LYS B 1 77 ? 7.944 30.843 11.783 1 72.47 77 LYS B CA 1
ATOM 1705 C C . LYS B 1 77 ? 7.895 29.327 11.619 1 72.47 77 LYS B C 1
ATOM 1707 O O . LYS B 1 77 ? 8.646 28.601 12.275 1 72.47 77 LYS B O 1
ATOM 1712 N N . HIS B 1 78 ? 7.322 28.757 10.386 1 80.41 78 HIS B N 1
ATOM 1713 C CA . HIS B 1 78 ? 7.182 27.306 10.324 1 80.41 78 HIS B CA 1
ATOM 1714 C C . HIS B 1 78 ? 8.017 26.72 9.191 1 80.41 78 HIS B C 1
ATOM 1716 O O . HIS B 1 78 ? 7.665 25.681 8.628 1 80.41 78 HIS B O 1
ATOM 1722 N N . SER B 1 79 ? 9.135 27.363 8.953 1 84.77 79 SER B N 1
ATOM 1723 C CA . SER B 1 79 ? 9.935 26.958 7.802 1 84.77 79 SER B CA 1
ATOM 1724 C C . SER B 1 79 ? 10.498 25.553 7.987 1 84.77 79 SER B C 1
ATOM 1726 O O . SER B 1 79 ? 10.43 24.726 7.075 1 84.77 79 SER B O 1
ATOM 1728 N N . LYS B 1 80 ? 11.042 25.296 9.172 1 89.62 80 LYS B N 1
ATOM 1729 C CA . LYS B 1 80 ? 11.613 23.977 9.427 1 89.62 80 LYS B CA 1
ATOM 1730 C C . LYS B 1 80 ? 10.543 22.891 9.349 1 89.62 80 LYS B C 1
ATOM 1732 O O . LYS B 1 80 ? 10.768 21.831 8.761 1 89.62 80 LYS B O 1
ATOM 1737 N N . LYS B 1 81 ? 9.447 23.141 9.912 1 89.49 81 LYS B N 1
ATOM 1738 C CA . LYS B 1 81 ? 8.34 22.188 9.906 1 89.49 81 LYS B CA 1
ATOM 1739 C C . LYS B 1 81 ? 7.855 21.919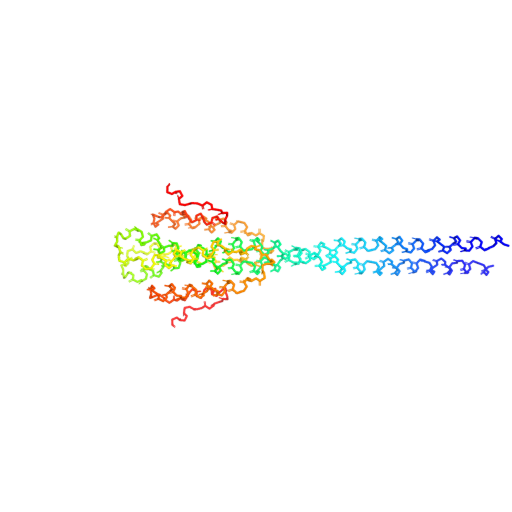 8.484 1 89.49 81 LYS B C 1
ATOM 1741 O O . LYS B 1 81 ? 7.596 20.771 8.118 1 89.49 81 LYS B O 1
ATOM 1746 N N . VAL B 1 82 ? 7.79 22.943 7.715 1 91.83 82 VAL B N 1
ATOM 1747 C CA . VAL B 1 82 ? 7.35 22.824 6.329 1 91.83 82 VAL B CA 1
ATOM 1748 C C . VAL B 1 82 ? 8.354 21.988 5.538 1 91.83 82 VAL B C 1
ATOM 1750 O O . VAL B 1 82 ? 7.966 21.111 4.762 1 91.83 82 VAL B O 1
ATOM 1753 N N . LYS B 1 83 ? 9.61 22.211 5.749 1 93.48 83 LYS B N 1
ATOM 1754 C CA . LYS B 1 83 ? 10.66 21.488 5.036 1 93.48 83 LYS B CA 1
ATOM 1755 C C . LYS B 1 83 ? 10.603 19.994 5.343 1 93.48 83 LYS B C 1
ATOM 1757 O O . LYS B 1 83 ? 10.739 19.165 4.441 1 93.48 83 LYS B O 1
ATOM 1762 N N . VAL B 1 84 ? 10.416 19.698 6.539 1 93.72 84 VAL B N 1
ATOM 1763 C CA . VAL B 1 84 ? 10.385 18.298 6.949 1 93.72 84 VAL B CA 1
ATOM 1764 C C . VAL B 1 84 ? 9.128 17.626 6.402 1 93.72 84 VAL B C 1
ATOM 1766 O O . VAL B 1 84 ? 9.166 16.463 5.992 1 93.72 84 VAL B O 1
ATOM 1769 N N . LEU B 1 85 ? 8.091 18.275 6.455 1 93.53 85 LEU B N 1
ATOM 1770 C CA . LEU B 1 85 ? 6.849 17.757 5.892 1 93.53 85 LEU B CA 1
ATOM 1771 C C . LEU B 1 85 ? 6.996 17.5 4.396 1 93.53 85 LEU B C 1
ATOM 1773 O O . LEU B 1 85 ? 6.574 16.454 3.897 1 93.53 85 LEU B O 1
ATOM 1777 N N . GLU B 1 86 ? 7.562 18.42 3.715 1 94.01 86 GLU B N 1
ATOM 1778 C CA . GLU B 1 86 ? 7.788 18.269 2.281 1 94.01 86 GLU B CA 1
ATOM 1779 C C . GLU B 1 86 ? 8.707 17.087 1.988 1 94.01 86 GLU B C 1
ATOM 1781 O O . GLU B 1 86 ? 8.501 16.36 1.015 1 94.01 86 GLU B O 1
ATOM 1786 N N . SER B 1 87 ? 9.672 16.949 2.826 1 95.63 87 SER B N 1
ATOM 1787 C CA . SER B 1 87 ? 10.576 15.812 2.685 1 95.63 87 SER B CA 1
ATOM 1788 C C . SER B 1 87 ? 9.828 14.491 2.829 1 95.63 87 SER B C 1
ATOM 1790 O O . SER B 1 87 ? 10.042 13.562 2.048 1 95.63 87 SER B O 1
ATOM 1792 N N . LEU B 1 88 ? 8.998 14.378 3.801 1 94.85 88 LEU B N 1
ATOM 1793 C CA . LEU B 1 88 ? 8.19 13.181 4.004 1 94.85 88 LEU B CA 1
ATOM 1794 C C . LEU B 1 88 ? 7.3 12.915 2.795 1 94.85 88 LEU B C 1
ATOM 1796 O O . LEU B 1 88 ? 7.214 11.78 2.321 1 94.85 88 LEU B O 1
ATOM 1800 N N . ILE B 1 89 ? 6.685 13.961 2.315 1 93.99 89 ILE B N 1
ATOM 1801 C CA . ILE B 1 89 ? 5.795 13.837 1.166 1 93.99 89 ILE B CA 1
ATOM 1802 C C . ILE B 1 89 ? 6.582 13.344 -0.046 1 93.99 89 ILE B C 1
ATOM 1804 O O . ILE B 1 89 ? 6.126 12.457 -0.772 1 93.99 89 ILE B O 1
ATOM 1808 N N . GLU B 1 90 ? 7.738 13.867 -0.201 1 93.83 90 GLU B N 1
ATOM 1809 C CA . GLU B 1 90 ? 8.6 13.454 -1.305 1 93.83 90 GLU B CA 1
ATOM 1810 C C . GLU B 1 90 ? 8.984 11.982 -1.184 1 93.83 90 GLU B C 1
ATOM 1812 O O . GLU B 1 90 ? 8.955 11.244 -2.171 1 93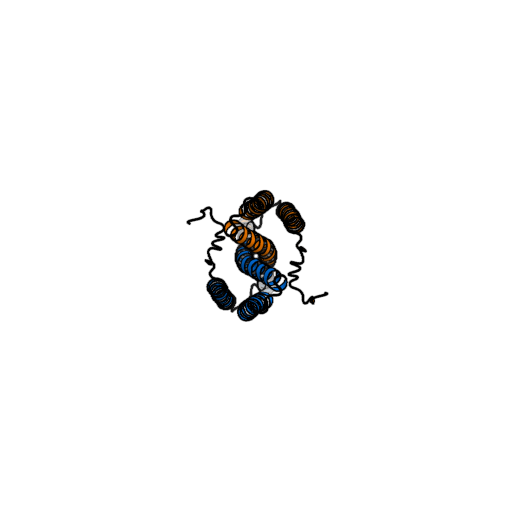.83 90 GLU B O 1
ATOM 1817 N N . MET B 1 91 ? 9.319 11.572 -0.03 1 93.48 91 MET B N 1
ATOM 1818 C CA . MET B 1 91 ? 9.694 10.182 0.21 1 93.48 91 MET B CA 1
ATOM 1819 C C . MET B 1 91 ? 8.538 9.243 -0.114 1 93.48 91 MET B C 1
ATOM 1821 O O . MET B 1 91 ? 8.744 8.171 -0.686 1 93.48 91 MET B O 1
ATOM 1825 N N . ILE B 1 92 ? 7.396 9.598 0.287 1 92.88 92 ILE B N 1
ATOM 1826 C CA . ILE B 1 92 ? 6.212 8.775 0.063 1 92.88 92 ILE B CA 1
ATOM 1827 C C . ILE B 1 92 ? 5.905 8.708 -1.431 1 92.88 92 ILE B C 1
ATOM 1829 O O . ILE B 1 92 ? 5.582 7.641 -1.958 1 92.88 92 ILE B O 1
ATOM 1833 N N . GLN B 1 93 ? 5.979 9.832 -2.084 1 89.16 93 GLN B N 1
ATOM 1834 C CA . GLN B 1 93 ? 5.686 9.895 -3.512 1 89.16 93 GLN B CA 1
ATOM 1835 C C . GLN B 1 93 ? 6.677 9.056 -4.314 1 89.16 93 GLN B C 1
ATOM 1837 O O . GLN B 1 93 ? 6.327 8.505 -5.36 1 89.16 93 GLN B O 1
ATOM 1842 N N . LYS B 1 94 ? 7.873 8.982 -3.837 1 88.75 94 LYS B N 1
ATOM 1843 C CA . LYS B 1 94 ? 8.915 8.22 -4.519 1 88.75 94 LYS B CA 1
ATOM 1844 C C . LYS B 1 94 ? 8.847 6.742 -4.147 1 88.75 94 LYS B C 1
ATOM 1846 O O . LYS B 1 94 ? 9.529 5.912 -4.753 1 88.75 94 LYS B O 1
ATOM 1851 N N . PHE B 1 95 ? 8.027 6.469 -3.174 1 88.13 95 PHE B N 1
ATOM 1852 C CA . PHE B 1 95 ? 7.914 5.1 -2.684 1 88.13 95 PHE B CA 1
ATOM 1853 C C . PHE B 1 95 ? 7.038 4.264 -3.61 1 88.13 95 PHE B C 1
ATOM 1855 O O . PHE B 1 95 ? 5.876 4.602 -3.845 1 88.13 95 PHE B O 1
ATOM 1862 N N . PRO B 1 96 ? 7.585 3.355 -4.199 1 81.77 96 PRO B N 1
ATOM 1863 C CA . PRO B 1 96 ? 6.798 2.504 -5.095 1 81.77 96 PRO B CA 1
ATOM 1864 C C . PRO B 1 96 ? 5.92 1.507 -4.342 1 81.77 96 PRO B C 1
ATOM 1866 O O . PRO B 1 96 ? 6.178 0.301 -4.38 1 81.77 96 PRO B O 1
ATOM 1869 N N . CYS B 1 97 ? 4.908 1.943 -3.658 1 73.23 97 CYS B N 1
ATOM 1870 C CA . CYS B 1 97 ? 4.047 1.103 -2.833 1 73.23 97 CYS B CA 1
ATOM 1871 C C . CYS B 1 97 ? 3.384 0.015 -3.669 1 73.23 97 CYS B C 1
ATOM 1873 O O . CYS B 1 97 ? 3.06 -1.057 -3.155 1 73.23 97 CYS B O 1
ATOM 1875 N N . GLU B 1 98 ? 3.379 0.189 -4.944 1 68.73 98 GLU B N 1
ATOM 1876 C CA . GLU B 1 98 ? 2.65 -0.697 -5.846 1 68.73 98 GLU B CA 1
ATOM 1877 C C . GLU B 1 98 ? 3.58 -1.727 -6.479 1 68.73 98 GLU B C 1
ATOM 1879 O O . GLU B 1 98 ? 3.126 -2.633 -7.18 1 68.73 98 GLU B O 1
ATOM 1884 N N . ASN B 1 99 ? 4.842 -1.51 -6.145 1 71.82 99 ASN B N 1
ATOM 1885 C CA . ASN B 1 99 ? 5.76 -2.439 -6.796 1 71.82 99 ASN B CA 1
ATOM 1886 C C . ASN B 1 99 ? 5.979 -3.692 -5.954 1 71.82 99 ASN B C 1
ATOM 1888 O O . ASN B 1 99 ? 6.678 -3.65 -4.939 1 71.82 99 ASN B O 1
ATOM 1892 N N . PRO B 1 100 ? 5.34 -4.788 -6.28 1 67.34 100 PRO B N 1
ATOM 1893 C CA . PRO B 1 100 ? 5.401 -6.041 -5.522 1 67.34 100 PRO B CA 1
ATOM 1894 C C . PRO B 1 100 ? 6.803 -6.646 -5.494 1 67.34 100 PRO B C 1
ATOM 1896 O O . PRO B 1 100 ? 7.1 -7.483 -4.639 1 67.34 100 PRO B O 1
ATOM 1899 N N . VAL B 1 101 ? 7.611 -6.309 -6.397 1 69.08 101 VAL B N 1
ATOM 1900 C CA . VAL B 1 101 ? 8.93 -6.925 -6.503 1 69.08 101 VAL B CA 1
ATOM 1901 C C . VAL B 1 101 ? 9.994 -5.959 -5.988 1 69.08 101 VAL B C 1
ATOM 1903 O O . VAL B 1 101 ? 11.191 -6.175 -6.195 1 69.08 101 VAL B O 1
ATOM 1906 N N . TYR B 1 102 ? 9.483 -5.046 -5.315 1 72.7 102 TYR B N 1
ATOM 1907 C CA . TYR B 1 102 ? 10.407 -4.053 -4.779 1 72.7 102 TYR B CA 1
ATOM 1908 C C . TYR B 1 102 ? 11.238 -4.638 -3.644 1 72.7 102 TYR B C 1
ATOM 1910 O O . TYR B 1 102 ? 10.702 -4.989 -2.59 1 72.7 102 TYR B O 1
ATOM 1918 N N . ASP B 1 103 ? 12.563 -4.855 -3.793 1 76.53 103 ASP B N 1
ATOM 1919 C CA . ASP B 1 103 ? 13.478 -5.514 -2.867 1 76.53 103 ASP B CA 1
ATOM 1920 C C . ASP B 1 103 ? 13.673 -4.682 -1.602 1 76.53 103 ASP B C 1
ATOM 1922 O O . ASP B 1 103 ? 13.884 -5.229 -0.518 1 76.53 103 ASP B O 1
ATOM 1926 N N . ASN B 1 104 ? 13.539 -3.442 -1.755 1 83.73 104 ASN B N 1
ATOM 1927 C CA . ASN B 1 104 ? 13.849 -2.575 -0.623 1 83.73 104 ASN B CA 1
ATOM 1928 C C . ASN B 1 104 ? 12.584 -1.987 -0.004 1 83.73 104 ASN B C 1
ATOM 1930 O O . ASN B 1 104 ? 12.626 -0.918 0.607 1 83.73 104 ASN B O 1
ATOM 1934 N N . LEU B 1 105 ? 11.56 -2.705 -0.097 1 82.86 105 LEU B N 1
ATOM 1935 C CA . LEU B 1 105 ? 10.269 -2.204 0.363 1 82.86 105 LEU B CA 1
ATOM 1936 C C . LEU B 1 105 ? 10.286 -1.959 1.868 1 82.86 105 LEU B C 1
ATOM 1938 O O . LEU B 1 105 ? 9.947 -0.865 2.326 1 82.86 105 LEU B O 1
ATOM 1942 N N . GLN B 1 106 ? 10.756 -3.014 2.546 1 85.65 106 GLN B N 1
ATOM 1943 C CA . GLN B 1 106 ? 10.75 -2.908 4.001 1 85.65 106 GLN B CA 1
ATOM 1944 C C . GLN B 1 106 ? 11.688 -1.802 4.476 1 85.65 106 GLN B C 1
ATOM 1946 O O . GLN B 1 106 ? 11.345 -1.035 5.378 1 85.65 106 GLN B O 1
ATOM 1951 N N . GLU B 1 107 ? 12.818 -1.74 3.89 1 89.99 107 GLU B N 1
ATOM 1952 C CA . GLU B 1 107 ? 13.803 -0.731 4.268 1 89.99 107 GLU B CA 1
ATOM 1953 C C . GLU B 1 107 ? 13.279 0.678 4.003 1 89.99 107 GLU B C 1
ATOM 1955 O O . GLU B 1 107 ? 13.402 1.562 4.854 1 89.99 107 GLU B O 1
ATOM 1960 N N . ASP B 1 108 ? 12.717 0.832 2.795 1 91.05 108 ASP B N 1
ATOM 1961 C CA . ASP B 1 108 ? 12.18 2.143 2.441 1 91.05 108 ASP B CA 1
ATOM 1962 C C . ASP B 1 108 ? 10.985 2.502 3.321 1 91.05 108 ASP B C 1
ATOM 1964 O O . ASP B 1 108 ? 10.802 3.666 3.683 1 91.05 108 ASP B O 1
ATOM 1968 N N . LEU B 1 109 ? 10.214 1.523 3.687 1 90.92 109 LEU B N 1
ATOM 1969 C CA . LEU B 1 109 ? 9.088 1.748 4.586 1 90.92 109 LEU B CA 1
ATOM 1970 C C . LEU B 1 109 ? 9.571 2.2 5.96 1 90.92 109 LEU B C 1
ATOM 1972 O O . LEU B 1 109 ? 9.008 3.127 6.547 1 90.92 109 LEU B O 1
ATOM 1976 N N . ASP B 1 110 ? 10.593 1.628 6.385 1 93.51 110 ASP B N 1
ATOM 1977 C CA . ASP B 1 110 ? 11.161 1.985 7.681 1 93.51 110 ASP B CA 1
ATOM 1978 C C . ASP B 1 110 ? 11.708 3.411 7.667 1 93.51 110 ASP B C 1
ATOM 1980 O O . ASP B 1 110 ? 11.613 4.127 8.666 1 93.51 110 ASP B O 1
ATOM 1984 N N . LYS B 1 111 ? 12.301 3.773 6.585 1 94.47 111 LYS B N 1
ATOM 1985 C CA . LYS B 1 111 ? 12.783 5.143 6.442 1 94.47 111 LYS B CA 1
ATOM 1986 C C . LYS B 1 111 ? 11.633 6.143 6.527 1 94.47 111 LYS B C 1
ATOM 1988 O O . LYS B 1 111 ? 11.761 7.192 7.162 1 94.47 111 LYS B O 1
ATOM 1993 N N . ILE B 1 112 ? 10.572 5.772 5.908 1 94.41 112 ILE B N 1
ATOM 1994 C CA . ILE B 1 112 ? 9.396 6.636 5.924 1 94.41 112 ILE B CA 1
ATOM 1995 C C . ILE B 1 112 ? 8.825 6.704 7.338 1 94.41 112 ILE B C 1
ATOM 1997 O O . ILE B 1 112 ? 8.479 7.784 7.824 1 94.41 112 ILE B O 1
ATOM 2001 N N . ARG B 1 113 ? 8.793 5.574 7.998 1 93 113 ARG B N 1
ATOM 2002 C CA . ARG B 1 113 ? 8.331 5.534 9.382 1 93 113 ARG B CA 1
ATOM 2003 C C . ARG B 1 113 ? 9.195 6.42 10.273 1 93 113 ARG B C 1
ATOM 2005 O O . ARG B 1 113 ? 8.679 7.125 11.143 1 93 113 ARG B O 1
ATOM 2012 N N . GLY B 1 114 ? 10.448 6.264 10.053 1 94.49 114 GLY B N 1
ATOM 2013 C CA . GLY B 1 114 ? 11.375 7.087 10.813 1 94.49 114 GLY B CA 1
ATOM 2014 C C . GLY B 1 114 ? 11.19 8.573 10.571 1 94.49 114 GLY B C 1
ATOM 2015 O O . GLY B 1 114 ? 11.211 9.368 11.513 1 94.49 114 GLY B O 1
ATOM 2016 N N . ARG B 1 115 ? 10.998 8.925 9.318 1 94.58 115 ARG B N 1
ATOM 2017 C CA . ARG B 1 115 ? 10.775 10.325 8.973 1 94.58 115 ARG B CA 1
ATOM 2018 C C . ARG B 1 115 ? 9.461 10.831 9.56 1 94.58 115 ARG B C 1
ATOM 2020 O O . ARG B 1 115 ? 9.378 11.973 10.017 1 94.58 115 ARG B O 1
ATOM 2027 N N . PHE B 1 116 ? 8.551 10.045 9.593 1 94.38 116 PHE B N 1
ATOM 2028 C CA . PHE B 1 116 ? 7.259 10.406 10.165 1 94.38 116 PHE B CA 1
ATOM 2029 C C . PHE B 1 116 ? 7.384 10.666 11.661 1 94.38 116 PHE B C 1
ATOM 2031 O O . PHE B 1 116 ? 6.839 11.646 12.174 1 94.38 116 PHE B O 1
ATOM 2038 N N . LYS B 1 117 ? 8.038 9.743 12.283 1 92.85 117 LYS B N 1
ATOM 2039 C CA . LYS B 1 117 ? 8.274 9.934 13.711 1 92.85 117 LYS B CA 1
ATOM 2040 C C . LYS B 1 117 ? 8.973 11.263 13.98 1 92.85 117 LYS B C 1
ATOM 2042 O O . LYS B 1 117 ? 8.661 11.949 14.956 1 92.85 117 LYS B O 1
ATOM 2047 N N . GLN B 1 118 ? 9.855 11.582 13.174 1 93.5 118 GLN B N 1
ATOM 2048 C CA . GLN B 1 118 ? 10.568 12.85 13.286 1 93.5 118 GLN B CA 1
ATOM 2049 C C . GLN B 1 118 ? 9.616 14.033 13.134 1 93.5 118 GLN B C 1
ATOM 2051 O O . GLN B 1 118 ? 9.695 15.002 13.892 1 93.5 118 GLN B O 1
ATOM 2056 N N . VAL B 1 119 ? 8.767 13.934 12.151 1 93.31 119 VAL B N 1
ATOM 2057 C CA . VAL B 1 119 ? 7.79 14.991 11.91 1 93.31 119 VAL B CA 1
ATOM 2058 C C . VAL B 1 119 ? 6.884 15.145 13.129 1 93.31 119 VAL B C 1
ATOM 2060 O O . VAL B 1 119 ? 6.628 16.264 13.582 1 93.31 119 VAL B O 1
ATOM 2063 N N . CYS B 1 120 ? 6.484 13.997 13.665 1 89.32 120 CYS B N 1
ATOM 2064 C CA . CYS B 1 120 ? 5.62 14.034 14.84 1 89.32 120 CYS B CA 1
ATOM 2065 C C . CYS B 1 120 ? 6.339 14.664 16.026 1 89.32 120 CYS B C 1
ATOM 2067 O O . CYS B 1 120 ? 5.746 15.445 16.774 1 89.32 120 CYS B O 1
ATOM 2069 N N . SER B 1 121 ? 7.476 14.384 16.203 1 90.02 121 SER B N 1
ATOM 2070 C CA . SER B 1 121 ? 8.275 14.94 17.29 1 90.02 121 SER B CA 1
ATOM 2071 C C . SER B 1 121 ? 8.44 16.448 17.14 1 90.02 121 SER B C 1
ATOM 2073 O O . SER B 1 121 ? 8.304 17.193 18.113 1 90.02 121 SER B O 1
ATOM 2075 N N . LEU B 1 122 ? 8.754 16.926 15.931 1 88.35 122 LEU B N 1
ATOM 2076 C CA . LEU B 1 122 ? 8.925 18.349 15.658 1 88.35 122 LEU B CA 1
ATOM 2077 C C . LEU B 1 122 ? 7.624 19.108 15.894 1 88.35 122 LEU B C 1
ATOM 2079 O O . LEU B 1 122 ? 7.642 20.252 16.354 1 88.35 122 LEU B O 1
ATOM 2083 N N . MET B 1 123 ? 6.551 18.463 15.597 1 86.2 123 MET B N 1
ATOM 2084 C CA . MET B 1 123 ? 5.241 19.095 15.719 1 86.2 123 MET B CA 1
ATOM 2085 C C . MET B 1 123 ? 4.669 18.896 17.119 1 86.2 123 MET B C 1
ATOM 2087 O O . MET B 1 123 ? 3.561 19.349 17.411 1 86.2 123 MET B O 1
ATOM 2091 N N . HIS B 1 124 ? 5.341 18.218 18.015 1 84.4 124 HIS B N 1
ATOM 2092 C CA . HIS B 1 124 ? 4.944 17.932 19.389 1 84.4 124 HIS B CA 1
ATOM 2093 C C . HIS B 1 124 ? 3.597 17.218 19.436 1 84.4 124 HIS B C 1
ATOM 2095 O O . HIS B 1 124 ? 2.727 17.576 20.233 1 84.4 124 HIS B O 1
ATOM 2101 N N . ILE B 1 125 ? 3.498 16.342 18.47 1 81.94 125 ILE B N 1
ATOM 2102 C CA . ILE B 1 125 ? 2.315 15.489 18.426 1 81.94 125 ILE B CA 1
ATOM 2103 C C . ILE B 1 125 ? 2.719 14.034 18.647 1 81.94 125 ILE B C 1
ATOM 2105 O O . ILE B 1 125 ? 3.8 13.612 18.23 1 81.94 125 ILE B O 1
ATOM 2109 N N . SER B 1 126 ? 1.917 13.314 19.371 1 75.76 126 SER B N 1
ATOM 2110 C CA . SER B 1 126 ? 2.183 11.888 19.529 1 75.76 126 SER B CA 1
ATOM 2111 C C . SER B 1 126 ? 1.828 11.116 18.262 1 75.76 126 SER B C 1
ATOM 2113 O O . SER B 1 126 ? 0.787 11.363 17.65 1 75.76 126 SER B O 1
ATOM 2115 N N . PRO B 1 127 ? 2.852 10.434 17.734 1 67.56 127 PRO B N 1
ATOM 2116 C CA . PRO B 1 127 ? 2.587 9.645 16.529 1 67.56 127 PRO B CA 1
ATOM 2117 C C . PRO B 1 127 ? 1.442 8.652 16.714 1 67.56 127 PRO B C 1
ATOM 2119 O O . PRO B 1 127 ? 1.246 7.767 15.877 1 67.56 127 PRO B O 1
ATOM 2122 N N . ASP B 1 128 ? 0.61 8.821 17.713 1 59.34 128 ASP B N 1
ATOM 2123 C CA . ASP B 1 128 ? -0.377 7.786 18.002 1 59.34 128 ASP B CA 1
ATOM 2124 C C . ASP B 1 128 ? -1.262 7.516 16.788 1 59.34 128 ASP B C 1
ATOM 2126 O O . ASP B 1 128 ? -2.447 7.857 16.789 1 59.34 128 ASP B O 1
ATOM 2130 N N . PHE B 1 129 ? -0.708 7.64 15.591 1 55.24 129 PHE B N 1
ATOM 2131 C CA . PHE B 1 129 ? -1.588 7.148 14.537 1 55.24 129 PHE B CA 1
ATOM 2132 C C . PHE B 1 129 ? -1.877 5.663 14.722 1 55.24 129 PHE B C 1
ATOM 2134 O O . PHE B 1 129 ? -1.331 4.825 14.002 1 55.24 129 PHE B O 1
ATOM 2141 N N . SER B 1 130 ? -1.709 5.085 15.947 1 48.13 130 SER B N 1
ATOM 2142 C CA . SER B 1 130 ? -1.975 3.655 16.062 1 48.13 130 SER B CA 1
ATOM 2143 C C . SER B 1 130 ? -3.223 3.26 15.28 1 48.13 130 SER B C 1
ATOM 2145 O O . SER B 1 130 ? -4.338 3.333 15.802 1 48.13 130 SER B O 1
ATOM 2147 N N . PHE B 1 131 ? -3.295 3.607 14.032 1 44.89 131 PHE B N 1
ATOM 2148 C CA . PHE B 1 131 ? -4.424 3.034 13.308 1 44.89 131 PHE B CA 1
ATOM 2149 C C . PHE B 1 131 ? -4.455 1.518 13.466 1 44.89 131 PHE B C 1
ATOM 2151 O O . PHE B 1 131 ? -4.041 0.787 12.564 1 44.89 131 PHE B O 1
ATOM 2158 N N . GLY B 1 132 ? -3.889 0.91 14.425 1 37.18 132 GLY B N 1
ATOM 2159 C CA . GLY B 1 132 ? -4.024 -0.537 14.398 1 37.18 132 GLY B CA 1
ATOM 2160 C C . GLY B 1 132 ? -5.359 -1.002 13.847 1 37.18 132 GLY B C 1
ATOM 2161 O O . GLY B 1 132 ? -6.398 -0.405 14.138 1 37.18 132 GLY B O 1
ATOM 2162 N N . THR B 1 133 ? -5.448 -1.468 12.563 1 36.49 133 THR B N 1
ATOM 2163 C CA . THR B 1 133 ? -6.518 -2.372 12.156 1 36.49 133 THR B CA 1
ATOM 2164 C C . THR B 1 133 ? -7.166 -3.025 13.374 1 36.49 133 THR B C 1
ATOM 2166 O O . THR B 1 133 ? -8.287 -3.532 13.29 1 36.49 133 THR B O 1
ATOM 2169 N N . LYS B 1 134 ? -6.399 -3.919 14.134 1 35.59 134 LYS B N 1
ATOM 2170 C CA . LYS B 1 134 ? -7.187 -4.573 15.174 1 35.59 134 LYS B CA 1
ATOM 2171 C C . LYS B 1 134 ? -7.978 -3.553 15.988 1 35.59 134 LYS B C 1
ATOM 2173 O O . LYS B 1 134 ? -7.662 -2.362 15.975 1 35.59 134 LYS B O 1
ATOM 2178 N N . GLY B 1 135 ? -8.856 -3.915 17.001 1 31.14 135 GLY B N 1
ATOM 2179 C CA . GLY B 1 135 ? -9.727 -3.416 18.053 1 31.14 135 GLY B CA 1
ATOM 2180 C C . GLY B 1 135 ? -9.107 -2.289 18.857 1 31.14 135 GLY B C 1
ATOM 2181 O O . GLY B 1 135 ? -9.646 -1.886 19.89 1 31.14 135 GLY B O 1
ATOM 2182 N N . SER B 1 136 ? -7.819 -2.064 18.983 1 29.34 136 SER B N 1
ATOM 2183 C CA . SER B 1 136 ? -7.588 -1.369 20.245 1 29.34 136 SER B CA 1
ATOM 2184 C C . SER B 1 136 ? -8.283 -0.012 20.265 1 29.34 136 SER B C 1
ATOM 2186 O O . SER B 1 136 ? -8.462 0.615 19.219 1 29.34 136 SER B O 1
ATOM 2188 N N . ALA B 1 137 ? -8.84 0.384 21.528 1 28.7 137 ALA B N 1
ATOM 2189 C CA . ALA B 1 137 ? -9.198 1.333 22.579 1 28.7 137 ALA B CA 1
ATOM 2190 C C . ALA B 1 137 ? -8.247 2.527 22.588 1 28.7 137 ALA B C 1
ATOM 2192 O O . ALA B 1 137 ? -7.045 2.371 22.363 1 28.7 137 ALA B O 1
ATOM 2193 N N . LEU B 1 138 ? -8.703 3.776 22.657 1 25.5 138 LEU B N 1
ATOM 2194 C CA . LEU B 1 138 ? -8.387 4.952 23.461 1 25.5 138 LEU B CA 1
ATOM 2195 C C . LEU B 1 138 ? -7.707 4.552 24.766 1 25.5 138 LEU B C 1
ATOM 2197 O O . LEU B 1 138 ? -8.38 4.222 25.745 1 25.5 138 LEU B O 1
ATOM 2201 N N . ALA B 1 139 ? -6.642 3.654 24.749 1 24.11 139 ALA B N 1
ATOM 2202 C CA . ALA B 1 139 ? -5.936 3.748 26.024 1 24.11 139 ALA B CA 1
ATOM 2203 C C . ALA B 1 139 ? -5.351 5.143 26.225 1 24.11 139 ALA B C 1
ATOM 2205 O O . ALA B 1 139 ? -4.491 5.579 25.455 1 24.11 139 ALA B O 1
ATOM 2206 N N . PHE B 1 140 ? -6.32 6.083 26.312 1 21.48 140 PHE B N 1
ATOM 2207 C CA . PHE B 1 140 ? -5.854 7.091 27.256 1 21.48 140 PHE B CA 1
ATOM 2208 C C . PHE B 1 140 ? -5.265 6.437 28.5 1 21.48 140 PHE B C 1
ATOM 2210 O O . PHE B 1 140 ? -5.752 5.398 28.951 1 21.48 140 PHE B O 1
#

Secondary structure (DSSP, 8-state):
--HHHHHHHHHHHHHHHHHHHHHHHHHHHHHHHHHHHHHHHHHHHHHHHHHHHHHHHHHHHHHHHHHHHHHHS--GGGHHHHHHHHHHHHHHHT--TT-TT-TTHHHHHHHHHHHHHHHHHHTT--------SSS-----/--HHHHHHHHHHHHHHHHHHHHHHHHHHHHHHHHHHHHHHHHHHHHHHHHHHHHHHHHHHHHHHHHHHHHHHS--GGGHHHHHHHHHHHHHHHH--TT-TT-TTHHHHHHHHHHHHHHHHHHTT--------SS------

InterPro domains:
  IPR019191 Essential protein Yae1, N-terminal [PF09811] (25-63)
  IPR052436 LTO1 complex adapter protein [PTHR28532] (3-129)